Protein AF-A0A952VVH4-F1 (afdb_monomer)

Solvent-accessible surface area (backbone atoms only — not comparable to full-atom values): 12533 Å² total; per-residue (Å²): 141,74,76,80,83,68,78,74,82,74,61,73,30,42,64,38,61,38,68,60,52,51,32,64,67,69,60,41,72,51,104,90,46,80,45,57,54,81,39,64,69,36,38,58,49,38,72,76,54,68,87,74,92,49,62,67,58,49,54,49,55,45,51,51,38,34,50,53,32,49,76,68,30,85,45,87,62,67,37,48,82,61,31,40,34,83,46,64,60,62,82,72,64,92,83,66,80,50,64,48,60,51,49,45,29,52,57,46,56,47,51,45,91,83,39,68,66,34,77,37,36,25,32,62,30,30,64,40,34,26,50,21,32,94,75,34,43,70,80,43,42,42,42,32,35,41,44,48,65,58,100,43,70,40,34,28,33,35,42,27,35,67,38,78,50,66,85,74,53,41,60,55,40,47,53,51,54,29,49,51,52,52,50,49,47,56,50,49,57,78,38,24,79,80,48,72,56,49,53,90,67,18,44,60,66,63,33,81,41,76,43,75,38,75,47,58,53,74,79,47,74,110

Mean predicted aligned error: 5.71 Å

Structure (mmCIF, N/CA/C/O backbone):
data_AF-A0A952VVH4-F1
#
_entry.id   AF-A0A952VVH4-F1
#
loop_
_atom_site.group_PDB
_atom_site.id
_atom_site.type_symbol
_atom_site.label_atom_id
_atom_site.label_alt_id
_atom_site.label_comp_id
_atom_site.label_asym_id
_atom_site.label_entity_id
_atom_site.label_seq_id
_atom_site.pdbx_PDB_ins_code
_atom_site.Cartn_x
_atom_site.Cartn_y
_atom_site.Cartn_z
_atom_site.occupancy
_atom_site.B_iso_or_equiv
_atom_site.auth_seq_id
_atom_site.auth_comp_id
_atom_site.auth_asym_id
_atom_site.auth_atom_id
_atom_site.pdbx_PDB_model_num
ATOM 1 N N . MET A 1 1 ? 11.768 6.018 24.186 1.00 37.7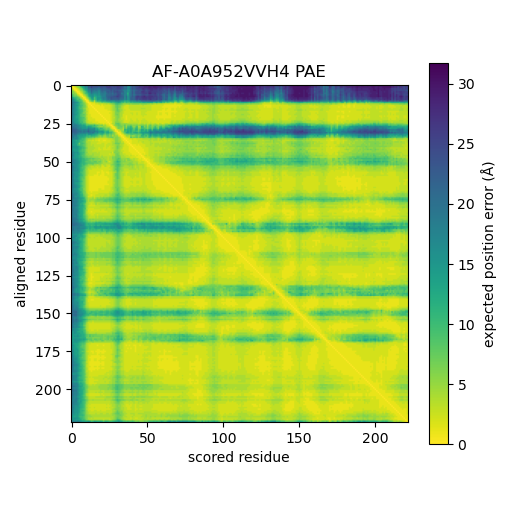8 1 MET A N 1
ATOM 2 C CA . MET A 1 1 ? 11.477 6.026 22.732 1.00 37.78 1 MET A CA 1
ATOM 3 C C . MET A 1 1 ? 10.030 5.576 22.499 1.00 37.78 1 MET A C 1
ATOM 5 O O . MET A 1 1 ? 9.778 4.680 21.713 1.00 37.78 1 MET A O 1
ATOM 9 N N . GLN A 1 2 ? 9.085 6.149 23.253 1.00 30.45 2 GLN A N 1
ATOM 10 C CA . GLN A 1 2 ? 7.640 5.903 23.123 1.00 30.45 2 GLN A CA 1
ATOM 11 C C . GLN A 1 2 ? 6.910 7.145 22.571 1.00 30.45 2 GLN A C 1
ATOM 13 O O . GLN A 1 2 ? 5.738 7.059 22.230 1.00 30.45 2 GLN A O 1
ATOM 18 N N . ASP A 1 3 ? 7.622 8.266 22.395 1.00 29.59 3 ASP A N 1
ATOM 19 C CA . ASP A 1 3 ? 7.028 9.580 22.114 1.00 29.59 3 ASP A CA 1
ATOM 20 C C . ASP A 1 3 ? 6.885 9.936 20.625 1.00 29.59 3 ASP A C 1
ATOM 22 O O . ASP A 1 3 ? 6.307 10.968 20.300 1.00 29.59 3 ASP A O 1
ATOM 26 N N . GLU A 1 4 ? 7.361 9.103 19.692 1.00 32.72 4 GLU A N 1
ATOM 27 C CA . GLU A 1 4 ? 7.178 9.354 18.246 1.00 32.72 4 GLU A CA 1
ATOM 28 C C . GLU A 1 4 ? 5.997 8.596 17.622 1.00 32.72 4 GLU A C 1
ATOM 30 O O . GLU A 1 4 ? 5.579 8.918 16.513 1.00 32.72 4 GLU A O 1
ATOM 35 N N 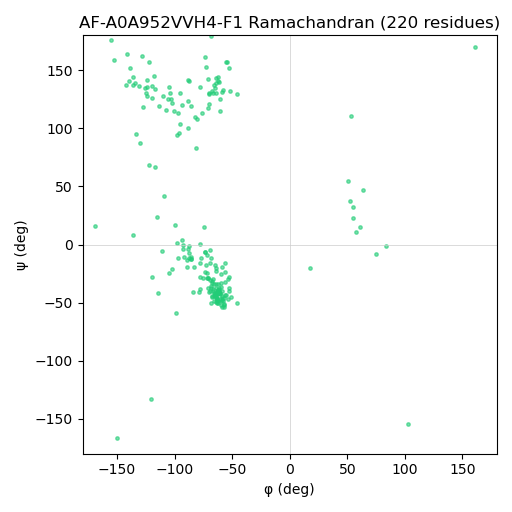. ILE A 1 5 ? 5.406 7.637 18.342 1.00 40.22 5 ILE A N 1
ATOM 36 C CA . ILE A 1 5 ? 4.307 6.793 17.834 1.00 40.22 5 ILE A CA 1
ATOM 37 C C . ILE A 1 5 ? 2.932 7.468 18.021 1.00 40.22 5 ILE A C 1
ATOM 39 O O . ILE A 1 5 ? 1.936 7.052 17.431 1.00 40.22 5 ILE A O 1
ATOM 43 N N . LEU A 1 6 ? 2.874 8.567 18.780 1.00 39.91 6 LEU A N 1
ATOM 44 C CA . LEU A 1 6 ? 1.651 9.315 19.071 1.00 39.91 6 LEU A CA 1
ATOM 45 C C . LEU A 1 6 ? 1.779 10.770 18.620 1.00 39.91 6 LEU A C 1
ATOM 47 O O . LEU A 1 6 ? 1.800 11.688 19.434 1.00 39.91 6 LEU A O 1
ATOM 51 N N . ARG A 1 7 ? 1.834 10.999 17.304 1.00 39.25 7 ARG A N 1
ATOM 52 C CA . ARG A 1 7 ? 1.359 12.281 16.768 1.00 39.25 7 ARG A CA 1
ATOM 53 C C . ARG A 1 7 ? -0.078 12.127 16.306 1.00 39.25 7 ARG A C 1
ATOM 55 O O . ARG A 1 7 ? -0.376 11.518 15.285 1.00 39.25 7 ARG A O 1
ATOM 62 N N . ASP A 1 8 ? -0.902 12.669 17.182 1.00 40.50 8 ASP A N 1
ATOM 63 C CA . ASP A 1 8 ? -2.334 12.856 17.163 1.00 40.50 8 ASP A CA 1
ATOM 64 C C . ASP A 1 8 ? -2.840 13.600 15.909 1.00 40.50 8 ASP A C 1
ATOM 66 O O . ASP A 1 8 ? -2.112 14.374 15.288 1.00 40.50 8 ASP A O 1
ATOM 70 N N . VAL A 1 9 ? -4.121 13.363 15.620 1.00 41.28 9 VAL A N 1
ATOM 71 C CA . VAL A 1 9 ? -5.095 14.229 14.931 1.00 41.28 9 VAL A CA 1
ATOM 72 C C . VAL A 1 9 ? -4.721 14.803 13.551 1.00 41.28 9 VAL A C 1
ATOM 74 O O . VAL A 1 9 ? -3.966 15.757 13.405 1.00 41.28 9 VAL A O 1
ATOM 77 N N . ASP A 1 10 ? -5.410 14.294 12.526 1.00 47.62 10 ASP A N 1
ATOM 78 C CA . ASP A 1 10 ? -5.734 15.046 11.304 1.00 47.62 10 ASP A CA 1
ATOM 79 C C . ASP A 1 10 ? -4.532 15.504 10.453 1.00 47.62 10 ASP A C 1
ATOM 81 O O . ASP A 1 10 ? -4.462 16.638 9.975 1.00 47.62 10 ASP A O 1
ATOM 85 N N . GLN A 1 11 ? -3.575 14.600 10.205 1.00 66.31 11 GLN A N 1
ATOM 86 C CA . GLN A 1 11 ? -2.558 14.861 9.188 1.00 66.31 11 GLN A CA 1
ATOM 87 C C . GLN A 1 11 ? -3.232 15.054 7.826 1.00 66.31 11 GLN A C 1
ATOM 89 O O . GLN A 1 11 ? -3.833 14.138 7.263 1.00 66.31 11 GLN A O 1
ATOM 94 N N . ASN A 1 12 ? -3.106 16.274 7.302 1.00 83.38 12 ASN A N 1
ATOM 95 C CA . ASN A 1 12 ? -3.389 16.597 5.911 1.00 83.38 12 ASN A CA 1
ATOM 96 C C . ASN A 1 12 ? -2.744 15.537 5.007 1.00 83.38 12 ASN A C 1
ATOM 98 O O . ASN A 1 12 ? -1.566 15.216 5.168 1.00 83.38 12 ASN A O 1
ATOM 102 N N . GLY A 1 13 ? -3.515 14.983 4.081 1.00 92.75 13 GLY A N 1
ATOM 103 C CA . GLY A 1 13 ? -3.079 13.870 3.250 1.00 92.75 13 GLY A CA 1
ATOM 104 C C . GLY A 1 13 ? -4.264 13.152 2.625 1.00 92.75 13 GLY A C 1
ATOM 105 O O . GLY A 1 13 ? -5.417 13.367 3.001 1.00 92.75 13 GLY A O 1
ATOM 106 N N . ILE A 1 14 ? -3.987 12.257 1.685 1.00 95.38 14 ILE A N 1
ATOM 107 C CA . ILE A 1 14 ? -5.029 11.478 1.010 1.00 95.38 14 ILE A CA 1
ATOM 108 C C . ILE A 1 14 ? -5.780 10.554 1.985 1.00 95.38 14 ILE A C 1
ATOM 110 O O . ILE A 1 14 ? -6.936 10.210 1.752 1.00 95.38 14 ILE A O 1
ATOM 114 N N . LEU A 1 15 ? -5.150 10.205 3.113 1.00 94.75 15 LEU A N 1
ATOM 115 C CA . LEU A 1 15 ? -5.730 9.400 4.193 1.00 94.75 15 LEU A CA 1
ATOM 116 C C . LEU A 1 15 ? -6.226 10.241 5.386 1.00 94.75 15 LEU A C 1
ATOM 118 O O . LEU A 1 15 ? -6.441 9.702 6.472 1.00 94.75 15 LEU A O 1
ATOM 122 N N . LYS A 1 16 ? -6.416 11.556 5.216 1.00 93.75 16 LYS A N 1
ATOM 123 C CA . LYS A 1 16 ? -6.994 12.420 6.255 1.00 93.75 16 LYS A CA 1
ATOM 124 C C . LYS A 1 16 ? -8.326 11.841 6.767 1.00 93.75 16 LYS A C 1
ATOM 126 O O . LYS A 1 16 ? -9.168 11.431 5.971 1.00 93.75 16 LYS A O 1
ATOM 131 N N . GLY A 1 17 ? -8.503 11.761 8.088 1.00 92.19 17 GLY A N 1
ATOM 132 C CA . GLY A 1 17 ? -9.717 11.222 8.726 1.00 92.19 17 GLY A CA 1
ATOM 133 C C . GLY A 1 17 ? -9.884 9.692 8.693 1.00 92.19 17 GLY A C 1
ATOM 134 O O . GLY A 1 17 ? -10.750 9.164 9.389 1.00 92.19 17 GLY A O 1
ATOM 135 N N . VAL A 1 18 ? -9.041 8.952 7.963 1.00 94.00 18 VAL A N 1
ATOM 136 C CA . VAL A 1 18 ? -9.151 7.486 7.834 1.00 94.00 18 VAL A CA 1
ATOM 137 C C . VAL A 1 18 ? -8.931 6.766 9.168 1.00 94.00 18 VAL A C 1
ATOM 139 O O . VAL A 1 18 ? -9.644 5.814 9.477 1.00 94.00 18 VAL A O 1
ATOM 142 N N . ASP A 1 19 ? -8.013 7.254 10.004 1.00 91.19 19 ASP A N 1
ATOM 143 C CA . ASP A 1 19 ? -7.760 6.670 11.327 1.00 91.19 19 ASP A CA 1
ATOM 144 C C . ASP A 1 19 ? -9.015 6.704 12.224 1.00 91.19 19 ASP A C 1
ATOM 146 O O . ASP A 1 19 ? -9.289 5.746 12.950 1.00 91.19 19 ASP A O 1
ATOM 150 N N . ALA A 1 20 ? -9.828 7.764 12.138 1.00 90.75 20 ALA A N 1
ATOM 151 C CA . ALA A 1 20 ? -11.077 7.872 12.891 1.00 90.75 20 ALA A CA 1
ATOM 152 C C . ALA A 1 20 ? -12.117 6.839 12.428 1.00 90.75 20 ALA A C 1
ATOM 154 O O . ALA A 1 20 ? -12.775 6.217 13.264 1.00 90.75 20 ALA A O 1
ATOM 155 N N . ILE A 1 21 ? -12.217 6.609 11.115 1.00 92.81 21 ILE A N 1
ATOM 156 C CA . ILE A 1 21 ? -13.085 5.579 10.524 1.00 92.81 21 ILE A CA 1
ATOM 157 C C . ILE A 1 21 ? -12.656 4.191 11.003 1.00 92.81 21 ILE A C 1
ATOM 159 O O . ILE A 1 21 ? -13.480 3.427 11.502 1.00 92.81 21 ILE A O 1
ATOM 163 N N . ILE A 1 22 ? -11.359 3.884 10.931 1.00 92.38 22 ILE A N 1
ATOM 164 C CA . ILE A 1 22 ? -10.811 2.598 11.378 1.00 92.38 22 ILE A CA 1
ATOM 165 C C . ILE A 1 22 ? -11.135 2.369 12.860 1.00 92.38 22 ILE A C 1
ATOM 167 O O . ILE A 1 22 ? -11.688 1.332 13.219 1.00 92.38 22 ILE A O 1
ATOM 171 N N . ASN A 1 23 ? -10.879 3.352 13.725 1.00 90.19 23 ASN A N 1
ATOM 172 C CA . ASN A 1 23 ? -11.195 3.239 15.152 1.00 90.19 23 ASN A CA 1
ATOM 173 C C . ASN A 1 23 ? -12.700 3.053 15.411 1.00 90.19 23 ASN A C 1
ATOM 175 O O . ASN A 1 23 ? -13.086 2.238 16.254 1.00 90.19 23 ASN A O 1
ATOM 179 N N . LYS A 1 24 ? -13.555 3.771 14.670 1.00 89.50 24 LYS A N 1
ATOM 180 C CA . LYS A 1 24 ? -15.020 3.655 14.748 1.00 89.50 24 LYS A CA 1
ATOM 181 C C . LYS A 1 24 ? -15.505 2.262 14.349 1.00 89.50 24 LYS A C 1
ATOM 183 O O . LYS A 1 24 ? -16.422 1.752 14.990 1.00 89.50 24 LYS A O 1
ATOM 188 N N . VAL A 1 25 ? -14.933 1.660 13.308 1.00 88.06 25 VAL A N 1
ATOM 189 C CA . VAL A 1 25 ? -15.359 0.346 12.801 1.00 88.06 25 VAL A CA 1
ATOM 190 C C . VAL A 1 25 ? -14.807 -0.791 13.658 1.00 88.06 25 VAL A C 1
ATOM 192 O O . VAL A 1 25 ? -15.542 -1.721 13.980 1.00 88.06 25 VAL A O 1
ATOM 195 N N . ILE A 1 26 ? -13.549 -0.696 14.096 1.00 84.75 26 ILE A N 1
ATOM 196 C CA . ILE A 1 26 ? -12.909 -1.732 14.919 1.00 84.75 26 ILE A CA 1
ATOM 197 C C . ILE A 1 26 ? -13.451 -1.719 16.367 1.00 84.75 26 ILE A C 1
ATOM 199 O O . ILE A 1 26 ? -13.445 -2.746 17.038 1.00 84.75 26 ILE A O 1
ATOM 203 N N . ARG A 1 27 ? -13.996 -0.589 16.847 1.00 77.50 27 ARG A N 1
ATOM 204 C CA . ARG A 1 27 ? -14.751 -0.473 18.119 1.00 77.50 27 ARG A CA 1
ATOM 205 C C . ARG A 1 27 ? -14.014 -0.975 19.371 1.00 77.50 27 ARG A C 1
ATOM 207 O O . ARG A 1 27 ? -14.645 -1.412 20.332 1.00 77.50 27 ARG A O 1
ATOM 214 N N . VAL A 1 28 ? -12.690 -0.851 19.403 1.00 69.94 28 VAL A N 1
ATOM 215 C CA . VAL A 1 28 ? -11.866 -1.221 20.564 1.00 69.94 28 VAL A CA 1
ATOM 216 C C . VAL A 1 28 ? -12.107 -0.239 21.718 1.00 69.94 28 VAL A C 1
ATOM 218 O O . VAL A 1 28 ? -11.877 0.968 21.585 1.00 69.94 28 VAL A O 1
ATOM 221 N N . LYS A 1 29 ? -12.557 -0.744 22.872 1.00 69.75 29 LYS A N 1
ATOM 222 C CA . LYS A 1 29 ? -12.817 0.054 24.083 1.00 69.75 29 LYS A CA 1
ATOM 223 C C . LYS A 1 29 ? -12.021 -0.497 25.263 1.00 69.75 29 LYS A C 1
ATOM 225 O O . LYS A 1 29 ? -12.025 -1.699 25.508 1.00 69.75 29 LYS A O 1
ATOM 230 N N . SER A 1 30 ? -11.393 0.376 26.047 1.00 55.41 30 SER A N 1
ATOM 231 C CA . SER A 1 30 ? -10.924 0.045 27.403 1.00 55.41 30 SER A CA 1
ATOM 232 C C . SER A 1 30 ? -11.669 0.917 28.392 1.00 55.41 30 SER A C 1
ATOM 234 O O . SER A 1 30 ? -11.791 2.098 28.101 1.00 55.41 30 SER A O 1
ATOM 236 N N . THR A 1 31 ? -12.166 0.310 29.476 1.00 54.09 31 THR A N 1
ATOM 237 C CA . THR A 1 31 ? -12.869 0.791 30.694 1.00 54.09 31 THR A CA 1
ATOM 238 C C . THR A 1 31 ? -13.535 2.171 30.781 1.00 54.09 31 THR A C 1
ATOM 240 O O . THR A 1 31 ? -14.388 2.271 31.643 1.00 54.09 31 THR A O 1
ATOM 243 N N . ASN A 1 32 ? -13.224 3.187 29.963 1.00 54.88 32 ASN A N 1
ATOM 244 C CA . ASN A 1 32 ? -14.026 4.382 29.633 1.00 54.88 32 ASN A CA 1
ATOM 245 C C . ASN A 1 32 ? -13.467 5.233 28.450 1.00 54.88 32 ASN A C 1
ATOM 247 O O . ASN A 1 32 ? -13.860 6.386 28.280 1.00 54.88 32 ASN A O 1
ATOM 251 N N . LYS A 1 33 ? -12.549 4.719 27.613 1.00 64.56 33 LYS A N 1
ATOM 252 C CA . LYS A 1 33 ? -11.902 5.464 26.513 1.00 64.56 33 LYS A CA 1
ATOM 253 C C . LYS A 1 33 ? -11.747 4.606 25.250 1.00 64.56 33 LYS A C 1
ATOM 255 O O . LYS A 1 33 ? -11.418 3.420 25.320 1.00 64.56 33 LYS A O 1
ATOM 260 N N . ALA A 1 34 ? -11.975 5.218 24.087 1.00 70.19 34 ALA A N 1
ATOM 261 C CA . ALA A 1 34 ? -11.668 4.602 22.798 1.00 70.19 34 ALA A CA 1
ATOM 262 C C . ALA A 1 34 ? -10.150 4.391 22.674 1.00 70.19 34 ALA A C 1
ATOM 264 O O . ALA A 1 34 ? -9.374 5.316 22.927 1.00 70.19 34 ALA A O 1
ATOM 265 N N . ILE A 1 35 ? -9.732 3.179 22.304 1.00 78.69 35 ILE A N 1
ATOM 266 C CA . ILE A 1 35 ? -8.322 2.872 22.053 1.00 78.69 35 ILE A CA 1
ATOM 267 C C . ILE A 1 35 ? -8.065 3.010 20.557 1.00 78.69 35 ILE A C 1
ATOM 269 O O . ILE A 1 35 ? -8.773 2.424 19.742 1.00 78.69 35 ILE A O 1
ATOM 273 N N . HIS A 1 36 ? -7.020 3.751 20.198 1.00 85.25 36 HIS A N 1
ATOM 274 C CA . HIS A 1 36 ? -6.568 3.827 18.815 1.00 85.25 36 HIS A CA 1
ATOM 275 C C . HIS A 1 36 ? -6.027 2.464 18.348 1.00 85.25 36 HIS A C 1
ATOM 277 O O . HIS A 1 36 ? -5.221 1.857 19.056 1.00 85.25 36 HIS A O 1
ATOM 283 N N . TYR A 1 37 ? -6.353 2.020 17.129 1.00 87.19 37 TYR A N 1
ATOM 284 C CA . TYR A 1 37 ? -5.885 0.746 16.553 1.00 87.19 37 TYR A CA 1
ATOM 285 C C . TYR A 1 37 ? -4.356 0.617 16.518 1.00 87.19 37 TYR A C 1
ATOM 287 O O . TYR A 1 37 ? -3.833 -0.473 16.361 1.00 87.19 37 TYR A O 1
ATOM 295 N N . ARG A 1 38 ? -3.630 1.730 16.679 1.00 88.06 38 ARG A N 1
ATOM 296 C CA . ARG A 1 38 ? -2.163 1.799 16.712 1.00 88.06 38 ARG A CA 1
ATOM 297 C C . ARG A 1 38 ? -1.574 1.335 18.041 1.00 88.06 38 ARG A C 1
ATOM 299 O O . ARG A 1 38 ? -0.378 1.080 18.103 1.00 88.06 38 ARG A O 1
ATOM 306 N N . HIS A 1 39 ? -2.377 1.148 19.084 1.00 87.50 39 HIS A N 1
ATOM 307 C CA . HIS A 1 39 ? -1.901 0.612 20.357 1.00 87.50 39 HIS A CA 1
ATOM 308 C C . HIS A 1 39 ? -1.955 -0.914 20.394 1.00 87.50 39 HIS A C 1
ATOM 310 O O . HIS A 1 39 ? -2.945 -1.512 19.979 1.00 87.50 39 HIS A O 1
ATOM 316 N N . LYS A 1 40 ? -0.942 -1.538 21.010 1.00 86.75 40 LYS A N 1
ATOM 317 C CA . LYS A 1 40 ? -0.893 -2.993 21.230 1.00 86.75 40 LYS A CA 1
ATOM 318 C C . LYS A 1 40 ? -2.157 -3.524 21.916 1.00 86.75 40 LYS A C 1
ATOM 320 O O . LYS A 1 40 ? -2.661 -4.572 21.537 1.00 86.75 40 LYS A O 1
ATOM 325 N N . THR A 1 41 ? -2.726 -2.764 22.853 1.00 87.06 41 THR A N 1
ATOM 326 C CA . THR A 1 41 ? -3.974 -3.128 23.541 1.00 87.06 41 THR A CA 1
ATOM 327 C C . THR A 1 41 ? -5.136 -3.374 22.576 1.00 87.06 41 THR A C 1
ATOM 329 O O . THR A 1 41 ? -5.975 -4.225 22.852 1.00 87.06 41 THR A O 1
ATOM 332 N N . ALA A 1 42 ? -5.190 -2.670 21.440 1.00 87.81 42 ALA A N 1
ATOM 333 C CA . ALA A 1 42 ? -6.199 -2.920 20.415 1.00 87.81 42 ALA A CA 1
ATOM 334 C C . ALA A 1 42 ? -5.999 -4.277 19.738 1.00 87.81 42 ALA A C 1
ATOM 336 O O . ALA A 1 42 ? -6.955 -5.036 19.603 1.00 87.81 42 ALA A O 1
ATOM 337 N N . CYS A 1 43 ? -4.757 -4.612 19.388 1.00 88.88 43 CYS A N 1
ATOM 338 C CA . CYS A 1 43 ? -4.405 -5.923 18.849 1.00 88.88 43 CYS A CA 1
ATOM 339 C C . CYS A 1 43 ? -4.763 -7.048 19.833 1.00 88.88 43 CYS A C 1
ATOM 341 O O . CYS A 1 43 ? -5.441 -8.002 19.459 1.00 88.88 43 CYS A O 1
ATOM 343 N N . ASP A 1 44 ? -4.388 -6.895 21.107 1.00 87.81 44 ASP A N 1
ATOM 344 C CA . ASP A 1 44 ? -4.655 -7.889 22.152 1.00 87.81 44 ASP A CA 1
ATOM 345 C C . ASP A 1 44 ? -6.167 -8.116 22.359 1.00 87.81 44 ASP A C 1
ATOM 347 O O . ASP A 1 44 ? -6.609 -9.244 22.585 1.00 87.81 44 ASP A O 1
ATOM 351 N N . GLN A 1 45 ? -6.983 -7.057 22.271 1.00 87.62 45 GLN A N 1
ATOM 352 C CA . GLN A 1 45 ? -8.441 -7.178 22.365 1.00 87.62 45 GLN A CA 1
ATOM 353 C C . GLN A 1 45 ? -9.038 -7.925 21.172 1.00 87.62 45 GLN A C 1
ATOM 355 O O . GLN A 1 45 ? -9.855 -8.822 21.372 1.00 87.62 45 GLN A O 1
ATOM 360 N N . LEU A 1 46 ? -8.612 -7.595 19.951 1.00 88.31 46 LEU A N 1
ATOM 361 C CA . LEU A 1 46 ? -9.112 -8.247 18.740 1.00 88.31 46 LEU A CA 1
ATOM 362 C C . LEU A 1 46 ? -8.687 -9.708 18.625 1.00 88.31 46 LEU A C 1
ATOM 364 O O . LEU A 1 46 ? -9.440 -10.516 18.092 1.00 88.31 46 LEU A O 1
ATOM 368 N N . HIS A 1 47 ? -7.512 -10.059 19.146 1.00 87.19 47 HIS A N 1
ATOM 369 C CA . HIS A 1 47 ? -7.086 -11.452 19.231 1.00 87.19 47 HIS A CA 1
ATOM 370 C C . HIS A 1 47 ? -8.045 -12.281 20.101 1.00 87.19 47 HIS A C 1
ATOM 372 O O . HIS A 1 47 ? -8.378 -13.412 19.760 1.00 87.19 47 HIS A O 1
ATOM 378 N N . ARG A 1 48 ? -8.532 -11.705 21.209 1.00 86.69 48 ARG A N 1
ATOM 379 C CA . ARG A 1 48 ? -9.470 -12.376 22.126 1.00 86.69 48 ARG A CA 1
ATOM 380 C C . ARG A 1 48 ? -10.903 -12.389 21.610 1.00 86.69 48 ARG A C 1
ATOM 382 O O . ARG A 1 48 ? -11.621 -13.357 21.832 1.00 86.69 48 ARG A O 1
ATOM 389 N N . VAL A 1 49 ? -11.328 -11.302 20.971 1.00 85.50 49 VAL A N 1
ATOM 390 C CA . VAL A 1 49 ? -12.683 -11.137 20.439 1.00 85.50 49 VAL A CA 1
ATOM 391 C C . VAL A 1 49 ? -12.579 -10.675 18.984 1.00 85.50 49 VAL A C 1
ATOM 393 O O . VAL A 1 49 ? -12.569 -9.469 18.720 1.00 85.50 49 VAL A O 1
ATOM 396 N N . PRO A 1 50 ? -12.478 -11.622 18.032 1.00 84.88 50 PRO A N 1
ATOM 397 C CA . PRO A 1 50 ? -12.361 -11.296 16.618 1.00 84.88 50 PRO A CA 1
ATOM 398 C C . PRO A 1 50 ? -13.586 -10.541 16.104 1.00 84.88 50 PRO A C 1
ATOM 400 O O . PRO A 1 50 ? -14.729 -10.879 16.424 1.00 84.88 50 PRO A O 1
ATOM 403 N N . LEU A 1 51 ? -13.351 -9.542 15.254 1.00 85.12 51 LEU A N 1
ATOM 404 C CA . LEU A 1 51 ? -14.433 -8.829 14.582 1.00 85.12 51 LEU A CA 1
ATOM 405 C C . LEU A 1 51 ? -15.092 -9.716 13.531 1.00 85.12 51 LEU A C 1
ATOM 407 O O . LEU A 1 51 ? -14.424 -10.438 12.794 1.00 85.12 51 LEU A O 1
ATOM 411 N N . GLN A 1 52 ? -16.408 -9.582 13.416 1.00 85.50 52 GLN A N 1
ATOM 412 C CA . GLN A 1 52 ? -17.215 -10.248 12.401 1.00 85.50 52 GLN A CA 1
ATOM 413 C C . GLN A 1 52 ? -17.885 -9.198 11.517 1.00 85.50 52 GLN A C 1
ATOM 415 O O . GLN A 1 52 ? -18.268 -8.135 12.002 1.00 85.50 52 GLN A O 1
ATOM 420 N N . ASN A 1 53 ? -18.026 -9.500 10.225 1.00 87.12 53 ASN A N 1
ATOM 421 C CA . ASN A 1 53 ? -18.801 -8.709 9.258 1.00 87.12 53 ASN A CA 1
ATOM 422 C C . ASN A 1 53 ? -18.420 -7.214 9.140 1.00 87.12 53 ASN A C 1
ATOM 424 O O . ASN A 1 53 ? -19.221 -6.415 8.676 1.00 87.12 53 ASN A O 1
ATOM 428 N N . PHE A 1 54 ? -17.199 -6.823 9.520 1.00 88.94 54 PHE A N 1
ATOM 429 C CA . PHE A 1 54 ? -16.756 -5.418 9.519 1.00 88.94 54 PHE A CA 1
ATOM 430 C C . PHE A 1 54 ? -16.134 -4.961 8.191 1.00 88.94 54 PHE A C 1
ATOM 432 O O . PHE A 1 54 ? -15.997 -3.764 7.941 1.00 88.94 54 PHE A O 1
ATOM 439 N N . ALA A 1 55 ? -15.694 -5.910 7.358 1.00 90.38 55 ALA A N 1
ATOM 440 C CA . ALA A 1 55 ? -14.822 -5.623 6.224 1.00 90.38 55 ALA A CA 1
ATOM 441 C C . ALA A 1 55 ? -15.496 -4.733 5.172 1.00 90.38 55 ALA A C 1
ATOM 443 O O . ALA A 1 55 ? -14.891 -3.767 4.719 1.00 90.38 55 ALA A O 1
ATOM 444 N N . ALA A 1 56 ? -16.747 -5.023 4.803 1.00 92.38 56 ALA A N 1
ATOM 445 C CA . ALA A 1 56 ? -17.462 -4.252 3.786 1.00 92.38 56 ALA A CA 1
ATOM 446 C C . ALA A 1 56 ? -17.622 -2.778 4.195 1.00 92.38 56 ALA A C 1
ATOM 448 O O . ALA A 1 56 ? -17.292 -1.886 3.408 1.00 92.38 56 ALA A O 1
ATOM 449 N N . ASP A 1 57 ? -18.043 -2.531 5.438 1.00 92.31 57 ASP A N 1
ATOM 450 C CA . ASP A 1 57 ? -18.205 -1.183 5.991 1.00 92.31 57 ASP A CA 1
ATOM 451 C C . ASP A 1 57 ? -16.864 -0.450 6.056 1.00 92.31 57 ASP A C 1
ATOM 453 O O . ASP A 1 57 ? -16.751 0.678 5.575 1.00 92.31 57 ASP A O 1
ATOM 457 N N . LEU A 1 58 ? -15.821 -1.115 6.571 1.00 94.19 58 LEU A N 1
ATOM 458 C CA . LEU A 1 58 ? -14.480 -0.539 6.661 1.00 94.19 58 LEU A CA 1
ATOM 459 C C . LEU A 1 58 ? -13.966 -0.100 5.288 1.00 94.19 58 LEU A C 1
ATOM 461 O O . LEU A 1 58 ? -13.546 1.043 5.114 1.00 94.19 58 LEU A O 1
ATOM 465 N N . LEU A 1 59 ? -14.005 -1.002 4.306 1.00 95.94 59 LEU A N 1
ATOM 466 C CA . LEU A 1 59 ? -13.503 -0.730 2.961 1.00 95.94 59 LEU A CA 1
ATOM 467 C C . LEU A 1 59 ? -14.304 0.388 2.287 1.00 95.94 59 LEU A C 1
ATOM 469 O O . LEU A 1 59 ? -13.717 1.246 1.629 1.00 95.94 59 LEU A O 1
ATOM 473 N N . THR A 1 60 ? -15.625 0.398 2.470 1.00 96.31 60 THR A N 1
ATOM 474 C CA . THR A 1 60 ? -16.518 1.392 1.863 1.00 96.31 60 THR A CA 1
ATOM 475 C C . THR A 1 60 ? -16.294 2.778 2.457 1.00 96.31 60 THR A C 1
ATOM 477 O O . THR A 1 60 ? -16.072 3.727 1.703 1.00 96.31 60 THR A O 1
ATOM 480 N N . GLU A 1 61 ? -16.289 2.902 3.788 1.00 97.12 61 GLU A N 1
ATOM 481 C CA . GLU A 1 61 ? -16.087 4.185 4.470 1.00 97.12 61 GLU A CA 1
ATOM 482 C C . GLU A 1 61 ? -14.681 4.745 4.197 1.00 97.12 61 GLU A C 1
ATOM 484 O O . GLU A 1 61 ? -14.545 5.915 3.832 1.00 97.12 61 GLU A O 1
ATOM 489 N N . VAL A 1 62 ? -13.630 3.917 4.285 1.00 97.44 62 VAL A N 1
ATOM 490 C CA . VAL A 1 62 ? -12.253 4.374 4.024 1.00 97.44 62 VAL A CA 1
ATOM 491 C C . VAL A 1 62 ? -12.078 4.797 2.566 1.00 97.44 62 VAL A C 1
ATOM 493 O O . VAL A 1 62 ? -11.489 5.844 2.293 1.00 97.44 62 VAL A O 1
ATOM 496 N N . TYR A 1 63 ? -12.611 4.030 1.613 1.00 98.19 63 TYR A N 1
ATOM 497 C CA . TYR A 1 63 ? -12.511 4.385 0.200 1.00 98.19 63 TYR A CA 1
ATOM 498 C C . TYR A 1 63 ? -13.296 5.663 -0.138 1.00 98.19 63 TYR A C 1
ATOM 500 O O . TYR A 1 63 ? -12.809 6.498 -0.904 1.00 98.19 63 TYR A O 1
ATOM 508 N N . ALA A 1 64 ? -14.476 5.861 0.458 1.00 98.19 64 ALA A N 1
ATOM 509 C CA . ALA A 1 64 ? -15.239 7.102 0.323 1.00 98.19 64 ALA A CA 1
ATOM 510 C C . ALA A 1 64 ? -14.474 8.309 0.893 1.00 98.19 64 ALA A C 1
ATOM 512 O O . ALA A 1 64 ? -14.441 9.374 0.267 1.00 98.19 64 ALA A O 1
ATOM 513 N N . GLN A 1 65 ? -13.791 8.132 2.028 1.00 97.94 65 GLN A N 1
ATOM 514 C CA . GLN A 1 65 ? -12.956 9.178 2.613 1.00 97.94 65 GLN A CA 1
ATOM 515 C C . GLN A 1 65 ? -11.768 9.534 1.711 1.00 97.94 65 GLN A C 1
ATOM 517 O O . GLN A 1 65 ? -11.493 10.715 1.513 1.00 97.94 65 GLN A O 1
ATOM 522 N N . ILE A 1 66 ? -11.106 8.544 1.101 1.00 97.69 66 ILE A N 1
ATOM 523 C CA . ILE A 1 66 ? -10.023 8.774 0.128 1.00 97.69 66 ILE A CA 1
ATOM 524 C C . ILE A 1 66 ? -10.508 9.636 -1.044 1.00 97.69 66 ILE A C 1
ATOM 526 O O . ILE A 1 66 ? -9.834 10.598 -1.413 1.00 97.69 66 ILE A O 1
ATOM 530 N N . LYS A 1 67 ? -11.686 9.337 -1.611 1.00 97.81 67 LYS A N 1
ATOM 531 C CA . LYS A 1 67 ? -12.264 10.152 -2.695 1.00 97.81 67 LYS A CA 1
ATOM 532 C C . LYS A 1 67 ? -12.571 11.574 -2.248 1.00 97.81 67 LYS A C 1
ATOM 534 O O . LYS A 1 67 ? -12.155 12.516 -2.913 1.00 97.81 67 LYS A O 1
ATOM 539 N N . THR A 1 68 ? -13.226 11.717 -1.099 1.00 97.50 68 THR A N 1
ATOM 540 C CA . THR A 1 68 ? -13.549 13.026 -0.514 1.00 97.50 68 THR A CA 1
ATOM 541 C C . THR A 1 68 ? -12.279 13.859 -0.331 1.00 97.50 68 THR A C 1
ATOM 543 O O . THR A 1 68 ? -12.227 15.034 -0.694 1.00 97.50 68 THR A O 1
ATOM 546 N N . ASN A 1 69 ? -11.211 13.229 0.165 1.00 96.31 69 ASN A N 1
ATOM 547 C CA . ASN A 1 69 ? -9.920 13.877 0.345 1.00 96.31 69 ASN A CA 1
ATOM 548 C C . ASN A 1 69 ? -9.274 14.268 -0.989 1.00 96.31 69 ASN A C 1
ATOM 550 O O . ASN A 1 69 ? -8.720 15.360 -1.108 1.00 96.31 69 ASN A O 1
ATOM 554 N N . TRP A 1 70 ? -9.346 13.401 -2.000 1.00 95.62 70 TRP A N 1
ATOM 555 C CA . TRP A 1 70 ? -8.864 13.716 -3.342 1.00 95.62 70 TRP A CA 1
ATOM 556 C C . TRP A 1 70 ? -9.598 14.922 -3.928 1.00 95.62 70 TRP A C 1
ATOM 558 O O . TRP A 1 70 ? -8.953 15.850 -4.409 1.00 95.62 70 TRP A O 1
ATOM 568 N N . GLU A 1 71 ? -10.925 14.952 -3.871 1.00 95.00 71 GLU A N 1
ATOM 569 C CA . GLU A 1 71 ? -11.745 16.050 -4.399 1.00 95.00 71 GLU A CA 1
ATOM 570 C C . GLU A 1 71 ? -11.458 17.373 -3.668 1.00 95.00 71 GLU A C 1
ATOM 572 O O . GLU A 1 71 ? -11.263 18.417 -4.304 1.00 95.00 71 GLU A O 1
ATOM 577 N N . GLY A 1 72 ? -11.327 17.305 -2.340 1.00 93.94 72 GLY A N 1
ATOM 578 C CA . GLY A 1 72 ? -11.019 18.434 -1.460 1.00 93.94 72 GLY A CA 1
ATOM 579 C C . GLY A 1 72 ? -9.549 18.862 -1.434 1.00 93.94 72 GLY A C 1
ATOM 580 O O . GLY A 1 72 ? -9.201 19.803 -0.717 1.00 93.94 72 GLY A O 1
ATOM 581 N N . ARG A 1 73 ? -8.665 18.204 -2.193 1.00 93.75 73 ARG A N 1
ATOM 582 C CA . ARG A 1 73 ? -7.224 18.465 -2.118 1.00 93.75 73 ARG A CA 1
ATOM 583 C C . ARG A 1 73 ? -6.867 19.906 -2.524 1.00 93.75 73 ARG A C 1
ATOM 585 O O . ARG A 1 73 ? -7.415 20.436 -3.508 1.00 93.75 73 ARG A O 1
ATOM 592 N N . PRO A 1 74 ? -5.864 20.517 -1.866 1.00 92.44 74 PRO A N 1
ATOM 593 C CA . PRO A 1 74 ? -5.381 21.849 -2.228 1.00 92.44 74 PRO A CA 1
ATOM 594 C C . PRO A 1 74 ? -4.595 21.854 -3.548 1.00 92.44 74 PRO A C 1
ATOM 596 O O . PRO A 1 74 ? -4.578 22.853 -4.267 1.00 92.44 74 PRO A O 1
ATOM 599 N N . ARG A 1 75 ? -3.932 20.746 -3.905 1.00 88.88 75 ARG A N 1
ATOM 600 C CA . ARG A 1 75 ? -3.103 20.664 -5.113 1.00 88.88 75 ARG A CA 1
ATOM 601 C C . ARG A 1 75 ? -3.925 20.293 -6.345 1.00 88.88 75 ARG A C 1
ATOM 603 O O . ARG A 1 75 ? -4.426 19.184 -6.455 1.00 88.88 75 ARG A O 1
ATOM 610 N N . LYS A 1 76 ? -3.956 21.172 -7.348 1.00 88.81 76 LYS A N 1
ATOM 611 C CA . LYS A 1 76 ? -4.606 20.881 -8.643 1.00 88.81 76 LYS A CA 1
ATOM 612 C C . LYS A 1 76 ? -3.679 20.275 -9.702 1.00 88.81 76 LYS A C 1
ATOM 614 O O . LYS A 1 76 ? -4.156 19.786 -10.714 1.00 88.81 76 LYS A O 1
ATOM 619 N N . LYS A 1 77 ? -2.364 20.271 -9.457 1.00 90.50 77 LYS A N 1
ATOM 620 C CA . LYS A 1 77 ? -1.388 19.601 -10.327 1.00 90.50 77 LYS A CA 1
ATOM 621 C C . LYS A 1 77 ? -1.476 18.076 -10.187 1.00 90.50 77 LYS A C 1
ATOM 623 O O . LYS A 1 77 ? -1.763 17.613 -9.080 1.00 90.50 77 LYS A O 1
ATOM 628 N N . PRO A 1 78 ? -1.108 17.324 -11.235 1.00 90.81 78 PRO A N 1
ATOM 629 C CA . PRO A 1 78 ? -0.976 15.877 -11.158 1.00 90.81 78 PRO A CA 1
ATOM 630 C C . PRO A 1 78 ? -0.061 15.429 -10.002 1.00 90.81 78 PRO A C 1
ATOM 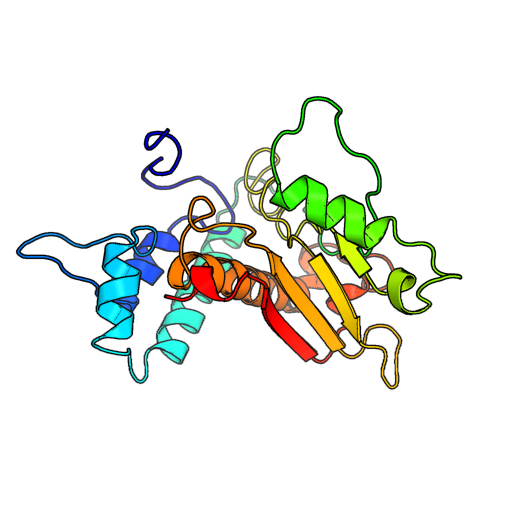632 O O . PRO A 1 78 ? 0.840 16.187 -9.579 1.00 90.81 78 PRO A O 1
ATOM 635 N N . PRO A 1 79 ? -0.303 14.224 -9.459 1.00 94.69 79 PRO A N 1
ATOM 636 C CA . PRO A 1 79 ? 0.556 13.613 -8.454 1.00 94.69 79 PRO A CA 1
ATOM 637 C C . PRO A 1 79 ? 1.921 13.223 -9.035 1.00 94.69 79 PRO A C 1
ATOM 639 O O . PRO A 1 79 ? 2.225 13.448 -10.205 1.00 94.69 79 PRO A O 1
ATOM 642 N N . SER A 1 80 ? 2.786 12.663 -8.191 1.00 94.38 80 SER A N 1
ATOM 643 C CA . SER A 1 80 ? 4.103 12.210 -8.630 1.00 94.38 80 SER A CA 1
ATOM 644 C C . SER A 1 80 ? 3.999 11.049 -9.622 1.00 94.38 80 SER A C 1
ATOM 646 O O . SER A 1 80 ? 3.297 10.073 -9.352 1.00 94.38 80 SER A O 1
ATOM 648 N N . ARG A 1 81 ? 4.777 11.111 -10.712 1.00 94.00 81 ARG A N 1
ATOM 649 C CA . ARG A 1 81 ? 4.976 9.989 -11.654 1.00 94.00 81 ARG A CA 1
ATOM 650 C C . ARG A 1 81 ? 5.762 8.825 -11.042 1.00 94.00 81 ARG A C 1
ATOM 652 O O . ARG A 1 81 ? 5.801 7.740 -11.605 1.00 94.00 81 ARG A O 1
ATOM 659 N N . GLU A 1 82 ? 6.364 9.050 -9.877 1.00 95.44 82 GLU A N 1
ATOM 660 C CA . GLU A 1 82 ? 7.095 8.038 -9.119 1.00 95.44 82 GLU A CA 1
ATOM 661 C C . GLU A 1 82 ? 6.188 7.072 -8.351 1.00 95.44 82 GLU A C 1
ATOM 663 O O . GLU A 1 82 ? 6.663 6.037 -7.875 1.00 95.44 82 GLU A O 1
ATOM 668 N N . ASN A 1 83 ? 4.907 7.413 -8.175 1.00 97.19 83 ASN A N 1
ATOM 669 C CA . ASN A 1 83 ? 3.974 6.505 -7.519 1.00 97.19 83 ASN A CA 1
ATOM 670 C C . ASN A 1 83 ? 3.845 5.227 -8.354 1.00 97.19 83 ASN A C 1
ATOM 672 O O . ASN A 1 83 ? 3.822 5.294 -9.576 1.00 97.19 83 ASN A O 1
ATOM 676 N N . TRP A 1 84 ? 3.774 4.067 -7.704 1.00 97.94 84 TRP A N 1
ATOM 677 C CA . TRP A 1 84 ? 3.617 2.747 -8.325 1.00 97.94 84 TRP A CA 1
ATOM 678 C C . TRP A 1 84 ? 4.743 2.321 -9.279 1.00 97.94 84 TRP A C 1
ATOM 680 O O . TRP A 1 84 ? 4.586 1.351 -10.027 1.00 97.94 84 TRP A O 1
ATOM 690 N N . ARG A 1 85 ? 5.898 2.999 -9.243 1.00 96.88 85 ARG A N 1
ATOM 691 C CA . ARG A 1 85 ? 7.082 2.581 -10.002 1.00 96.88 85 ARG A CA 1
ATOM 692 C C . ARG A 1 85 ? 7.586 1.224 -9.504 1.00 96.88 85 ARG A C 1
ATOM 694 O O . ARG A 1 85 ? 7.689 0.987 -8.300 1.00 96.88 85 ARG A O 1
ATOM 701 N N . PHE A 1 86 ? 7.991 0.359 -10.425 1.00 97.38 86 PHE A N 1
ATOM 702 C CA . PHE A 1 86 ? 8.686 -0.877 -10.082 1.00 97.38 86 PHE A CA 1
ATOM 703 C C . PHE A 1 86 ? 10.196 -0.677 -10.243 1.00 97.38 86 PHE A C 1
ATOM 705 O O . PHE A 1 86 ? 10.734 -0.799 -11.343 1.00 97.38 86 PHE A O 1
ATOM 712 N N . GLN A 1 87 ? 10.879 -0.325 -9.152 1.00 96.62 87 GLN A N 1
ATOM 713 C CA . GLN A 1 87 ? 12.313 -0.029 -9.171 1.00 96.62 87 GLN A CA 1
ATOM 714 C C . GLN A 1 87 ? 13.020 -0.550 -7.918 1.00 96.62 87 GLN A C 1
ATOM 716 O O . GLN A 1 87 ? 12.555 -0.357 -6.797 1.00 96.62 87 GLN A O 1
ATOM 721 N N . GLN A 1 88 ? 14.200 -1.142 -8.115 1.00 97.06 88 GLN A N 1
ATOM 722 C CA . GLN A 1 88 ? 15.111 -1.509 -7.033 1.00 97.06 88 GLN A CA 1
ATOM 723 C C . GL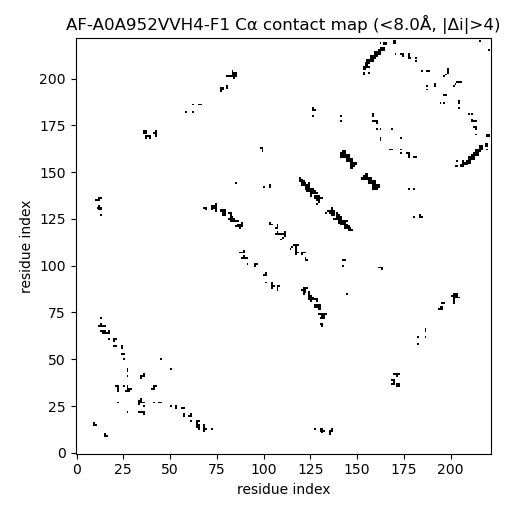N A 1 88 ? 15.919 -0.295 -6.580 1.00 97.06 88 GLN A C 1
ATOM 725 O O . GLN A 1 88 ? 16.845 0.146 -7.266 1.00 97.06 88 GLN A O 1
ATOM 730 N N . ASN A 1 89 ? 15.615 0.227 -5.397 1.00 93.81 89 ASN A N 1
ATOM 731 C CA . ASN A 1 89 ? 16.461 1.212 -4.743 1.00 93.81 89 ASN A CA 1
ATOM 732 C C . ASN A 1 89 ? 17.505 0.491 -3.886 1.00 93.81 89 ASN A C 1
ATOM 734 O O . ASN A 1 89 ? 17.213 0.065 -2.773 1.00 93.81 89 ASN A O 1
ATOM 738 N N . LYS A 1 90 ? 18.731 0.369 -4.398 1.00 92.25 90 LYS A N 1
ATOM 739 C CA . LYS A 1 90 ? 19.840 -0.328 -3.720 1.00 92.25 90 LYS A CA 1
ATOM 740 C C . LYS A 1 90 ? 20.625 0.581 -2.773 1.00 92.25 90 LYS A C 1
ATOM 742 O O . LYS A 1 90 ? 21.419 0.097 -1.968 1.00 92.25 90 LYS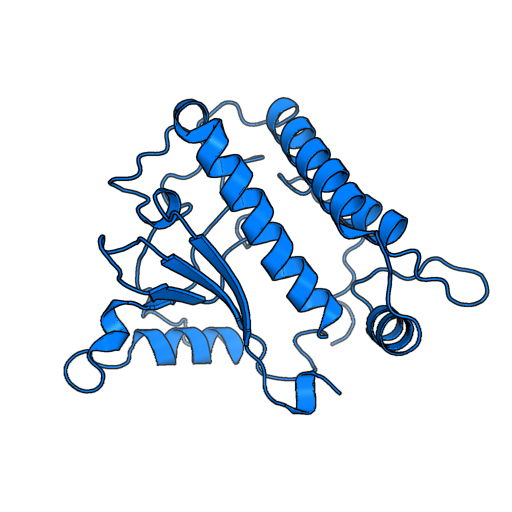 A O 1
ATOM 747 N N . ASN A 1 91 ? 20.415 1.891 -2.833 1.00 89.75 91 ASN A N 1
ATOM 748 C CA . ASN A 1 91 ? 21.175 2.826 -2.019 1.00 89.75 91 ASN A CA 1
ATOM 749 C C . ASN A 1 91 ? 20.644 2.833 -0.585 1.00 89.75 91 ASN A C 1
ATOM 751 O O . ASN A 1 91 ? 19.433 2.863 -0.347 1.00 89.75 91 ASN A O 1
ATOM 755 N N . ILE A 1 92 ? 21.572 2.812 0.369 1.00 82.31 92 ILE A N 1
ATOM 756 C CA . ILE A 1 92 ? 21.287 2.983 1.789 1.00 82.31 92 ILE A CA 1
ATOM 757 C C . ILE A 1 92 ? 22.141 4.130 2.314 1.00 82.31 92 ILE A C 1
ATOM 759 O O . ILE A 1 92 ? 23.345 4.177 2.060 1.00 82.31 92 ILE A O 1
ATOM 763 N N . ASP A 1 93 ? 21.514 5.073 3.012 1.00 83.38 93 ASP A N 1
ATOM 764 C CA . ASP A 1 93 ? 22.254 6.113 3.718 1.00 83.38 93 ASP A CA 1
ATOM 765 C C . ASP A 1 93 ? 23.046 5.458 4.858 1.00 83.38 93 ASP A C 1
ATOM 767 O O . ASP A 1 93 ? 22.484 4.695 5.646 1.00 83.38 93 ASP A O 1
ATOM 771 N N . LYS A 1 94 ? 24.344 5.769 4.962 1.00 78.88 94 LYS A N 1
ATOM 772 C CA . LYS A 1 94 ? 25.235 5.252 6.014 1.00 78.88 94 LYS A CA 1
ATOM 773 C C . LYS A 1 94 ? 24.726 5.555 7.429 1.00 78.88 94 LYS A C 1
ATOM 775 O O . LYS A 1 94 ? 25.108 4.865 8.368 1.00 78.88 94 LYS A O 1
ATOM 780 N N . LYS A 1 95 ? 23.889 6.583 7.596 1.00 84.19 95 LYS A N 1
ATOM 781 C CA . LYS A 1 95 ? 23.296 6.967 8.884 1.00 84.19 95 LYS A CA 1
ATOM 782 C C . LYS A 1 95 ? 21.990 6.230 9.199 1.00 84.19 95 LYS A C 1
ATOM 784 O O . LYS A 1 95 ? 21.478 6.385 10.307 1.00 84.19 95 LYS A O 1
ATOM 789 N N . ASN A 1 96 ? 21.434 5.451 8.268 1.00 81.44 96 ASN A N 1
ATOM 790 C CA . ASN A 1 96 ? 20.146 4.796 8.468 1.00 81.44 96 ASN A CA 1
ATOM 791 C C . ASN A 1 96 ? 20.268 3.578 9.399 1.00 81.44 96 ASN A C 1
ATOM 793 O O . ASN A 1 96 ? 20.873 2.563 9.054 1.00 81.44 96 ASN A O 1
ATOM 797 N N . LYS A 1 97 ? 19.655 3.682 10.582 1.00 85.56 97 LYS A N 1
ATOM 798 C CA . LYS A 1 97 ? 19.648 2.631 11.610 1.00 85.56 97 LYS A CA 1
ATOM 799 C C . LYS A 1 97 ? 18.385 1.758 11.605 1.00 85.56 97 LYS A C 1
ATOM 801 O O . LYS A 1 97 ? 18.280 0.880 12.452 1.00 85.56 97 LYS A O 1
ATOM 806 N N . SER A 1 98 ? 17.434 1.989 10.695 1.00 88.94 98 SER A N 1
ATOM 807 C CA . SER A 1 98 ? 16.229 1.158 10.601 1.00 88.94 98 SER A CA 1
ATOM 808 C C . SER A 1 98 ? 16.592 -0.219 10.051 1.00 88.94 98 SER A C 1
ATOM 810 O O . SER A 1 98 ? 17.058 -0.344 8.915 1.00 88.94 98 SER A O 1
ATOM 812 N N . LEU A 1 99 ? 16.364 -1.247 10.868 1.00 90.94 99 LEU A N 1
ATOM 813 C CA . LEU A 1 99 ? 16.560 -2.643 10.492 1.00 90.94 99 LEU A CA 1
ATOM 814 C C . LEU A 1 99 ? 15.631 -3.052 9.337 1.00 90.94 99 LEU A C 1
ATOM 816 O O . LEU A 1 99 ? 16.062 -3.788 8.456 1.00 90.94 99 LEU A O 1
ATOM 820 N N . GLU A 1 100 ? 14.411 -2.511 9.274 1.00 91.62 100 GLU A N 1
ATOM 821 C CA . GLU A 1 100 ? 13.483 -2.739 8.155 1.00 91.62 100 GLU A CA 1
ATOM 822 C C . GLU A 1 100 ? 14.058 -2.204 6.850 1.00 91.62 100 GLU A C 1
ATOM 824 O O . GLU A 1 100 ? 14.159 -2.936 5.868 1.00 91.62 100 GLU A O 1
ATOM 829 N N . ILE A 1 101 ? 14.520 -0.948 6.842 1.00 91.81 101 ILE A N 1
ATOM 830 C CA . ILE A 1 101 ? 15.110 -0.356 5.639 1.00 91.81 101 ILE A CA 1
ATOM 831 C C . ILE A 1 101 ? 16.370 -1.127 5.241 1.00 91.81 101 ILE A C 1
ATOM 833 O O . ILE A 1 101 ? 16.569 -1.396 4.056 1.00 91.81 101 ILE A O 1
ATOM 837 N N . GLN A 1 102 ? 17.210 -1.514 6.202 1.00 93.38 102 GLN A N 1
ATOM 838 C CA . GLN A 1 102 ? 18.387 -2.340 5.931 1.00 93.38 102 GLN A CA 1
ATOM 839 C C . GLN A 1 102 ? 18.007 -3.679 5.286 1.00 93.38 102 GLN A C 1
ATOM 841 O O . GLN A 1 102 ? 18.596 -4.031 4.261 1.00 93.38 102 GLN A O 1
ATOM 846 N N . LEU A 1 103 ? 16.995 -4.374 5.810 1.00 94.38 103 LEU A N 1
ATOM 847 C CA . LEU A 1 103 ? 16.522 -5.649 5.272 1.00 94.38 103 LEU A CA 1
ATOM 848 C C . LEU A 1 103 ? 15.909 -5.492 3.873 1.00 94.38 103 LEU A C 1
ATOM 850 O O . LEU A 1 103 ? 16.287 -6.228 2.962 1.00 94.38 103 LEU A O 1
ATOM 854 N N . GLN A 1 104 ? 15.070 -4.475 3.649 1.00 95.56 104 GLN A N 1
ATOM 855 C CA . GLN A 1 104 ? 14.545 -4.154 2.316 1.00 95.56 104 GLN A CA 1
ATOM 856 C C . GLN A 1 104 ? 15.677 -3.984 1.294 1.00 95.56 104 GLN A C 1
ATOM 858 O O . GLN A 1 104 ? 15.619 -4.516 0.186 1.00 95.56 104 GLN A O 1
ATOM 863 N N . ARG A 1 105 ? 16.724 -3.228 1.665 1.00 95.00 105 ARG A N 1
ATOM 864 C CA . ARG A 1 105 ? 17.891 -2.981 0.804 1.00 95.00 105 ARG A CA 1
ATOM 865 C C . ARG A 1 105 ? 18.721 -4.239 0.594 1.00 95.00 105 ARG A C 1
ATOM 867 O O . ARG A 1 105 ? 19.261 -4.399 -0.496 1.00 95.00 105 ARG A O 1
ATOM 874 N N . ALA A 1 106 ? 18.841 -5.099 1.601 1.00 94.69 106 ALA A N 1
ATOM 875 C CA . ALA A 1 106 ? 19.540 -6.371 1.479 1.00 94.69 106 ALA A CA 1
ATOM 876 C C . ALA A 1 106 ? 18.849 -7.281 0.453 1.00 94.69 106 ALA A C 1
ATOM 878 O O . ALA A 1 106 ? 19.524 -7.772 -0.449 1.00 94.69 106 ALA A O 1
ATOM 879 N N . ILE A 1 107 ? 17.518 -7.406 0.513 1.00 95.06 107 ILE A N 1
ATOM 880 C CA . ILE A 1 107 ? 16.722 -8.233 -0.411 1.00 95.06 107 ILE A CA 1
ATOM 881 C C . ILE A 1 107 ? 16.919 -7.786 -1.865 1.00 95.06 107 ILE A C 1
ATOM 883 O O . ILE A 1 107 ? 17.345 -8.577 -2.704 1.00 95.06 107 ILE A O 1
ATOM 887 N N . VAL A 1 108 ? 16.717 -6.499 -2.176 1.00 96.19 108 VAL A N 1
ATOM 888 C CA . VAL A 1 108 ? 16.847 -6.006 -3.566 1.00 96.19 108 VAL A CA 1
ATOM 889 C C . VAL A 1 108 ? 18.296 -5.909 -4.068 1.00 96.19 108 VAL A C 1
ATOM 891 O O . VAL A 1 108 ? 18.531 -5.586 -5.235 1.00 96.19 108 VAL A O 1
ATOM 894 N N . LYS A 1 109 ? 19.289 -6.139 -3.200 1.00 96.06 109 LYS A N 1
ATOM 895 C CA . LYS A 1 109 ? 20.711 -6.223 -3.573 1.00 96.06 109 LYS A CA 1
ATOM 896 C C . LYS A 1 109 ? 21.150 -7.631 -3.952 1.00 96.06 109 LYS A C 1
ATOM 898 O O . LYS A 1 109 ? 22.246 -7.758 -4.501 1.00 96.06 109 LYS A O 1
ATOM 903 N N . ILE A 1 110 ? 20.345 -8.658 -3.672 1.00 95.81 110 ILE A N 1
ATOM 904 C CA . ILE A 1 110 ? 20.694 -10.035 -4.023 1.00 95.81 110 ILE A CA 1
ATOM 905 C C . ILE A 1 110 ? 20.929 -10.117 -5.536 1.00 95.81 110 ILE A C 1
ATOM 907 O O . ILE A 1 110 ? 20.177 -9.570 -6.344 1.00 95.81 110 ILE A O 1
ATOM 911 N N . ASN A 1 111 ? 22.031 -10.759 -5.920 1.00 93.94 111 ASN A N 1
ATOM 912 C CA . ASN A 1 111 ? 22.427 -10.885 -7.315 1.00 93.94 111 ASN A CA 1
ATOM 913 C C . ASN A 1 111 ? 21.466 -11.832 -8.054 1.00 93.94 111 ASN A C 1
ATOM 915 O O . ASN A 1 111 ? 21.250 -12.958 -7.608 1.00 93.94 111 ASN A O 1
ATOM 919 N N . SER A 1 112 ? 20.944 -11.414 -9.211 1.00 94.12 112 SER A N 1
ATOM 920 C CA . SER A 1 112 ? 20.020 -12.224 -10.017 1.00 94.12 112 SER A CA 1
ATOM 921 C C . SER A 1 112 ? 20.636 -13.512 -10.572 1.00 94.12 112 SER A C 1
ATOM 923 O O . SER A 1 112 ? 19.910 -14.433 -10.916 1.00 94.12 112 SER A O 1
ATOM 925 N N . ASN A 1 113 ? 21.962 -13.613 -10.651 1.00 94.81 113 ASN A N 1
ATOM 926 C CA . ASN A 1 113 ? 22.640 -14.856 -11.019 1.00 94.81 113 ASN A CA 1
ATOM 927 C C . ASN A 1 113 ? 22.629 -15.872 -9.867 1.00 94.81 113 ASN A C 1
ATOM 929 O O . ASN A 1 113 ? 22.649 -17.070 -10.119 1.00 94.81 113 ASN A O 1
ATOM 933 N N . MET A 1 114 ? 22.596 -15.403 -8.612 1.00 95.94 114 MET A N 1
ATOM 934 C CA . MET A 1 114 ? 22.493 -16.267 -7.427 1.00 95.94 114 MET A CA 1
ATOM 935 C C . MET A 1 114 ? 21.041 -16.631 -7.127 1.00 95.94 114 MET A C 1
ATOM 937 O O . MET A 1 114 ? 20.742 -17.767 -6.776 1.00 95.94 114 MET A O 1
ATOM 941 N N . TRP A 1 115 ? 20.141 -15.660 -7.269 1.00 95.69 115 TRP A N 1
ATOM 942 C CA . TRP A 1 115 ? 18.712 -15.841 -7.068 1.00 95.69 115 TRP A CA 1
ATOM 943 C C . TRP A 1 115 ? 17.966 -15.199 -8.241 1.00 95.69 115 TRP A C 1
ATOM 945 O O . TRP A 1 115 ? 17.733 -13.990 -8.225 1.00 95.69 115 TRP A O 1
ATOM 955 N N . PRO A 1 116 ? 17.601 -15.974 -9.280 1.00 93.94 116 PRO A N 1
ATOM 956 C CA . PRO A 1 116 ? 16.943 -15.452 -10.483 1.00 93.94 116 PRO A CA 1
ATOM 957 C C . PRO A 1 116 ? 15.682 -14.634 -10.216 1.00 93.94 116 PRO A C 1
ATOM 959 O O . PRO A 1 116 ? 15.381 -13.708 -10.973 1.00 93.94 116 PRO A O 1
ATOM 962 N N . ASP A 1 117 ? 14.975 -14.949 -9.133 1.00 94.75 117 ASP A N 1
ATOM 963 C CA . ASP A 1 117 ? 13.777 -14.234 -8.717 1.00 94.75 117 ASP A CA 1
ATOM 964 C C . ASP A 1 117 ? 14.072 -12.842 -8.138 1.00 94.75 117 ASP A C 1
ATOM 966 O O . ASP A 1 117 ? 13.210 -11.976 -8.183 1.00 94.75 117 ASP A O 1
ATOM 970 N N . ALA A 1 118 ? 15.312 -12.535 -7.735 1.00 95.50 118 ALA A N 1
ATOM 971 C CA . ALA A 1 118 ? 15.690 -11.223 -7.197 1.00 95.50 118 ALA A CA 1
ATOM 972 C C . ALA A 1 118 ? 15.298 -10.046 -8.114 1.00 95.50 118 ALA A C 1
ATOM 974 O O . ALA A 1 118 ? 15.040 -8.946 -7.635 1.00 95.50 118 ALA A O 1
ATOM 975 N N . LYS A 1 119 ? 15.209 -10.256 -9.437 1.00 95.44 119 LYS A N 1
ATOM 976 C CA . LYS A 1 119 ? 14.763 -9.244 -10.420 1.00 95.44 119 LYS A CA 1
ATOM 977 C C . LYS A 1 119 ? 13.271 -8.878 -10.320 1.00 95.44 119 LYS A C 1
ATOM 979 O O . LYS A 1 119 ? 12.851 -7.877 -10.906 1.00 95.44 119 LYS A O 1
ATOM 984 N N . ASN A 1 120 ? 12.486 -9.699 -9.629 1.00 97.06 120 ASN A N 1
ATOM 985 C CA . ASN A 1 120 ? 11.051 -9.539 -9.414 1.00 97.06 120 ASN A CA 1
ATOM 986 C C . ASN A 1 120 ? 10.730 -8.807 -8.104 1.00 97.06 120 ASN A C 1
ATOM 988 O O . ASN A 1 120 ? 9.562 -8.592 -7.798 1.00 97.06 120 ASN A O 1
ATOM 992 N N . TRP A 1 121 ? 11.752 -8.340 -7.384 1.00 97.94 121 TRP A N 1
ATOM 993 C CA . TRP A 1 121 ? 11.598 -7.574 -6.155 1.00 97.94 121 TRP A CA 1
ATOM 994 C C . TRP A 1 121 ? 11.885 -6.091 -6.379 1.00 97.94 121 TRP A C 1
ATOM 996 O O . TRP A 1 121 ? 12.887 -5.726 -6.999 1.00 97.94 121 TRP A O 1
ATOM 1006 N N . ALA A 1 122 ? 11.031 -5.238 -5.822 1.00 98.00 122 ALA A N 1
ATOM 1007 C CA . ALA A 1 122 ? 11.230 -3.801 -5.671 1.00 98.00 122 ALA A CA 1
ATOM 1008 C C . ALA A 1 122 ? 10.994 -3.403 -4.211 1.00 98.00 122 ALA A C 1
ATOM 1010 O O . ALA A 1 122 ? 10.392 -4.142 -3.437 1.00 98.00 122 ALA A O 1
ATOM 1011 N N . ASN A 1 123 ? 11.480 -2.230 -3.829 1.00 97.81 123 ASN A N 1
ATOM 1012 C CA . ASN A 1 123 ? 11.405 -1.753 -2.456 1.00 97.81 123 ASN A CA 1
ATOM 1013 C C . ASN A 1 123 ? 11.058 -0.271 -2.395 1.00 97.81 123 ASN A C 1
ATOM 1015 O O . ASN A 1 123 ? 11.442 0.502 -3.278 1.00 97.81 123 ASN A O 1
ATOM 1019 N N . HIS A 1 124 ? 10.407 0.129 -1.305 1.00 95.69 124 HIS A N 1
ATOM 1020 C CA . HIS A 1 124 ? 10.035 1.516 -1.037 1.00 95.69 124 HIS A CA 1
ATOM 1021 C C . HIS A 1 124 ? 9.301 2.147 -2.238 1.00 95.69 124 HIS A C 1
ATOM 1023 O O . HIS A 1 124 ? 9.727 3.166 -2.803 1.00 95.69 124 HIS A O 1
ATOM 1029 N N . VAL A 1 125 ? 8.224 1.481 -2.662 1.00 97.62 125 VAL A N 1
ATOM 1030 C CA . VAL A 1 125 ? 7.393 1.864 -3.811 1.00 97.62 125 VAL A CA 1
ATOM 1031 C C . VAL A 1 125 ? 6.399 2.939 -3.365 1.00 97.62 125 VAL A C 1
ATOM 1033 O O . VAL A 1 125 ? 5.481 2.615 -2.613 1.00 97.62 125 VAL A O 1
ATOM 1036 N N . PRO A 1 126 ? 6.538 4.210 -3.791 1.00 96.94 126 PRO A N 1
ATOM 1037 C CA . PRO A 1 126 ? 5.627 5.274 -3.377 1.00 96.94 126 PRO A CA 1
ATOM 1038 C C . PRO A 1 126 ? 4.212 5.001 -3.888 1.00 96.94 126 PRO A C 1
ATOM 1040 O O . PRO A 1 126 ? 4.048 4.514 -5.001 1.00 96.94 126 PRO A O 1
ATOM 1043 N N . THR A 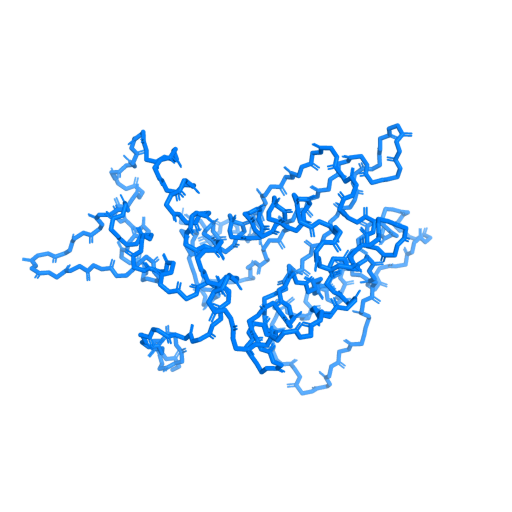1 127 ? 3.186 5.336 -3.111 1.00 97.06 127 THR A N 1
ATOM 1044 C CA . THR A 1 127 ? 1.783 5.073 -3.496 1.00 97.06 127 THR A CA 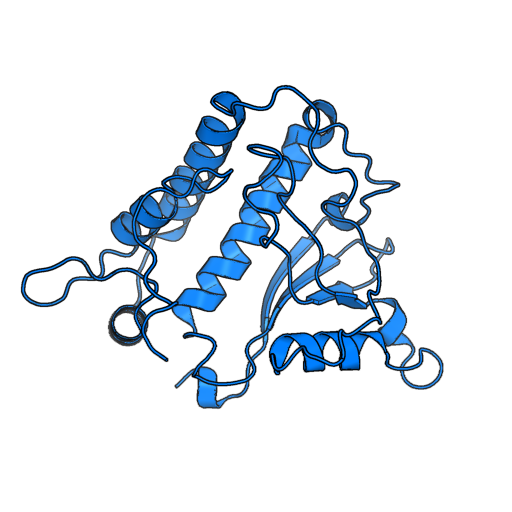1
ATOM 1045 C C . THR A 1 127 ? 0.940 6.338 -3.594 1.00 97.06 127 THR A C 1
ATOM 1047 O O . THR A 1 127 ? -0.010 6.382 -4.372 1.00 97.06 127 THR A O 1
ATOM 1050 N N . ALA A 1 128 ? 1.293 7.381 -2.836 1.00 95.62 128 ALA A N 1
ATOM 1051 C CA . ALA A 1 128 ? 0.428 8.544 -2.644 1.00 95.62 128 ALA A CA 1
ATOM 1052 C C . ALA A 1 128 ? 1.132 9.906 -2.734 1.00 95.62 128 ALA A C 1
ATOM 1054 O O . ALA A 1 128 ? 0.518 10.942 -2.472 1.00 95.62 128 ALA A O 1
ATOM 1055 N N . SER A 1 129 ? 2.405 9.951 -3.134 1.00 94.00 129 SER A N 1
ATOM 1056 C CA . SER A 1 129 ? 3.137 11.216 -3.215 1.00 94.00 129 SER A CA 1
ATOM 1057 C C . SER A 1 129 ? 2.467 12.168 -4.210 1.00 94.00 129 SER A C 1
ATOM 1059 O O . SER A 1 129 ? 2.249 11.821 -5.373 1.00 94.00 129 SER A O 1
ATOM 1061 N N . GLY A 1 130 ? 2.130 13.380 -3.768 1.00 92.94 130 GLY A N 1
ATOM 1062 C CA . GLY A 1 130 ? 1.471 14.362 -4.627 1.00 92.94 130 GLY A CA 1
ATOM 1063 C C . GLY A 1 130 ? -0.048 14.215 -4.748 1.00 92.94 130 GLY A C 1
ATOM 1064 O O . GLY A 1 130 ? -0.635 15.035 -5.450 1.00 92.94 130 GLY A O 1
ATOM 1065 N N . LEU A 1 131 ? -0.686 13.223 -4.106 1.00 94.06 131 LEU A N 1
ATOM 1066 C CA . LEU A 1 131 ? -2.147 13.061 -4.174 1.00 94.06 131 LEU A CA 1
ATOM 1067 C C . LEU A 1 131 ? -2.896 14.157 -3.404 1.00 94.06 131 LEU A C 1
ATOM 1069 O O . LEU A 1 131 ? -3.928 14.627 -3.862 1.00 94.06 131 LEU A O 1
ATOM 1073 N N . TRP A 1 132 ? -2.381 14.602 -2.259 1.00 93.38 132 TRP A N 1
ATOM 1074 C CA . TRP A 1 132 ? -2.984 15.699 -1.495 1.00 93.38 132 TRP A CA 1
ATOM 1075 C C . TRP A 1 132 ? -2.285 17.036 -1.761 1.00 93.38 132 TRP A C 1
ATOM 1077 O O . TRP A 1 132 ? -2.885 18.004 -2.234 1.00 93.38 132 TRP A O 1
ATOM 1087 N N . ASP A 1 133 ? -0.982 17.083 -1.487 1.00 88.12 133 ASP A N 1
ATOM 1088 C CA . ASP A 1 133 ? -0.104 18.208 -1.783 1.00 88.12 133 ASP A CA 1
ATOM 1089 C C . ASP A 1 133 ? 1.339 17.727 -2.049 1.00 88.12 133 ASP A C 1
ATOM 1091 O O . ASP A 1 133 ? 1.583 16.547 -2.284 1.00 88.12 133 ASP A O 1
ATOM 1095 N N . HIS A 1 134 ? 2.314 18.641 -2.067 1.00 83.69 134 HIS A N 1
ATOM 1096 C CA . HIS A 1 134 ? 3.723 18.303 -2.315 1.00 83.69 134 HIS A CA 1
ATOM 1097 C C . HIS A 1 134 ? 4.522 17.920 -1.055 1.00 83.69 134 HIS A C 1
ATOM 1099 O O . HIS A 1 134 ? 5.726 17.667 -1.166 1.00 83.69 134 HIS A O 1
ATOM 1105 N N . LYS A 1 135 ? 3.917 17.948 0.136 1.00 81.75 135 LYS A N 1
ATOM 1106 C CA . LYS A 1 135 ? 4.579 17.736 1.435 1.00 81.75 135 LYS A CA 1
ATOM 1107 C C . LYS A 1 135 ? 4.084 16.467 2.122 1.00 81.75 135 LYS A C 1
ATOM 1109 O O . LYS A 1 135 ? 4.907 15.728 2.657 1.00 81.75 135 LYS A O 1
ATOM 1114 N N . CYS A 1 136 ? 2.785 16.226 2.072 1.00 83.12 136 CYS A N 1
ATOM 1115 C CA . CYS A 1 136 ? 2.089 15.113 2.687 1.00 83.12 136 CYS A CA 1
ATOM 1116 C C . CYS A 1 136 ? 2.348 13.796 1.945 1.00 83.12 136 CYS A C 1
ATOM 1118 O O . CYS A 1 136 ? 2.796 13.775 0.796 1.00 83.12 136 CYS A O 1
ATOM 1120 N N . ASP A 1 137 ? 2.090 12.688 2.640 1.00 83.50 137 ASP A N 1
ATOM 1121 C CA . ASP A 1 137 ? 2.112 11.318 2.110 1.00 83.50 137 ASP A CA 1
ATOM 1122 C C . ASP A 1 137 ? 3.437 10.845 1.479 1.00 83.50 137 ASP A C 1
ATOM 1124 O O . ASP A 1 137 ? 3.496 9.767 0.892 1.00 83.50 137 ASP A O 1
ATOM 1128 N N . LYS A 1 138 ? 4.543 11.587 1.637 1.00 74.75 138 LYS A N 1
ATOM 1129 C CA . LYS A 1 138 ? 5.868 11.189 1.115 1.00 74.75 138 LYS A CA 1
ATOM 1130 C C . LYS A 1 138 ? 6.380 9.865 1.677 1.00 74.75 138 LYS A C 1
ATOM 1132 O O . LYS A 1 138 ? 7.190 9.213 1.030 1.00 74.75 138 LYS A O 1
ATOM 1137 N N . HIS A 1 139 ? 5.913 9.495 2.864 1.00 78.38 139 HIS A N 1
ATOM 1138 C CA . HIS A 1 139 ? 6.273 8.254 3.547 1.00 78.38 139 HIS A CA 1
ATOM 1139 C C . HIS A 1 139 ? 5.304 7.103 3.248 1.00 78.38 139 HIS A C 1
ATOM 1141 O O . HIS A 1 139 ? 5.493 6.008 3.759 1.00 78.38 139 HIS A O 1
ATOM 1147 N N . ARG A 1 140 ? 4.261 7.322 2.434 1.00 89.81 140 ARG A N 1
ATOM 1148 C CA . ARG A 1 140 ? 3.319 6.269 2.034 1.00 89.81 140 ARG A CA 1
ATOM 1149 C C . ARG A 1 140 ? 3.925 5.461 0.896 1.00 89.81 140 ARG A C 1
ATOM 1151 O O . ARG A 1 140 ? 3.665 5.723 -0.283 1.00 89.81 140 ARG A O 1
ATOM 1158 N N . ALA A 1 141 ? 4.759 4.502 1.262 1.00 94.94 141 ALA A N 1
ATOM 1159 C CA . ALA A 1 141 ? 5.443 3.631 0.331 1.00 94.94 141 ALA A CA 1
ATOM 1160 C C . ALA A 1 141 ? 5.387 2.186 0.822 1.00 94.94 141 ALA A C 1
ATOM 1162 O O . ALA A 1 141 ? 5.606 1.937 1.998 1.00 94.94 141 ALA A O 1
ATOM 1163 N N . ILE A 1 142 ? 5.122 1.257 -0.094 1.00 98.12 142 ILE A N 1
ATOM 1164 C CA . ILE A 1 142 ? 5.149 -0.175 0.203 1.00 98.12 142 ILE A CA 1
ATOM 1165 C C . ILE A 1 142 ? 6.608 -0.576 0.431 1.00 98.12 142 ILE A C 1
ATOM 1167 O O . ILE A 1 142 ? 7.466 -0.265 -0.409 1.00 98.12 142 ILE A O 1
ATOM 1171 N N . ASP A 1 143 ? 6.887 -1.266 1.534 1.00 97.38 143 ASP A N 1
ATOM 1172 C CA . ASP A 1 143 ? 8.243 -1.678 1.900 1.00 97.38 143 ASP A CA 1
ATOM 1173 C C . ASP A 1 143 ? 8.875 -2.571 0.841 1.00 97.38 143 ASP A C 1
ATOM 1175 O O . ASP A 1 143 ? 9.975 -2.279 0.356 1.00 97.38 143 ASP A O 1
ATOM 1179 N N . LEU A 1 144 ? 8.160 -3.630 0.457 1.00 98.44 144 LEU A N 1
ATOM 1180 C CA . LEU A 1 144 ? 8.56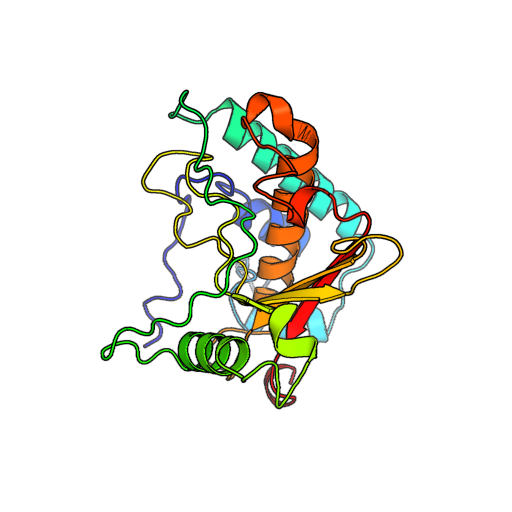3 -4.568 -0.580 1.00 98.44 144 LEU A CA 1
ATOM 1181 C C . LEU A 1 144 ? 7.399 -4.858 -1.523 1.00 98.44 144 LEU A C 1
ATOM 1183 O O . LEU A 1 144 ? 6.259 -5.058 -1.111 1.00 98.44 144 LEU A O 1
ATOM 1187 N N . VAL A 1 145 ? 7.715 -4.917 -2.809 1.00 98.56 145 VAL A N 1
ATOM 1188 C CA . VAL A 1 145 ? 6.817 -5.452 -3.825 1.00 98.56 145 VAL A CA 1
ATOM 1189 C C . VAL A 1 145 ? 7.499 -6.636 -4.471 1.00 98.56 145 VAL A C 1
ATOM 1191 O O . VAL A 1 145 ? 8.611 -6.498 -4.985 1.00 98.56 145 VAL A O 1
ATOM 1194 N N . HIS A 1 146 ? 6.812 -7.768 -4.477 1.00 98.38 146 HIS A N 1
ATOM 1195 C CA . HIS A 1 146 ? 7.225 -8.945 -5.219 1.00 98.38 146 HIS A CA 1
ATOM 1196 C C . HIS A 1 146 ? 6.262 -9.159 -6.386 1.00 98.38 146 HIS A C 1
ATOM 1198 O O . HIS A 1 146 ? 5.044 -9.124 -6.233 1.00 98.38 146 HIS A O 1
ATOM 1204 N N . VAL A 1 147 ? 6.807 -9.292 -7.587 1.00 97.69 147 VAL A N 1
ATOM 1205 C CA . VAL A 1 147 ? 6.033 -9.566 -8.795 1.00 97.69 147 VAL A CA 1
ATOM 1206 C C . VAL A 1 147 ? 6.021 -11.068 -9.007 1.00 97.69 147 VAL A C 1
ATOM 1208 O O . VAL A 1 147 ? 7.077 -11.643 -9.227 1.00 97.69 147 VAL A O 1
ATOM 1211 N N . CYS A 1 148 ? 4.839 -11.674 -9.012 1.00 93.38 148 CYS A N 1
ATOM 1212 C CA . CYS A 1 148 ? 4.644 -13.094 -9.282 1.00 93.38 148 CYS A CA 1
ATOM 1213 C C . CYS A 1 148 ? 4.276 -13.252 -10.766 1.00 93.38 148 CYS A C 1
ATOM 1215 O O . CYS A 1 148 ? 3.107 -13.051 -11.124 1.00 93.38 148 CYS A O 1
ATOM 1217 N N . PRO A 1 149 ? 5.239 -13.550 -11.663 1.00 85.94 149 PRO A N 1
ATOM 1218 C CA . PRO A 1 149 ? 4.976 -13.529 -13.094 1.00 85.94 149 PRO A CA 1
ATOM 1219 C C . PRO A 1 149 ? 4.002 -14.648 -13.472 1.00 85.94 149 PRO A C 1
ATOM 1221 O O . PRO A 1 149 ? 4.185 -15.798 -13.077 1.00 85.94 149 PRO A O 1
ATOM 1224 N N . GLY A 1 150 ? 2.975 -14.302 -14.247 1.00 85.19 150 GLY A N 1
ATOM 1225 C CA . GLY A 1 150 ? 1.981 -15.237 -14.771 1.00 85.19 150 GLY A CA 1
ATOM 1226 C C . GLY A 1 150 ? 1.974 -15.216 -16.296 1.00 85.19 150 GLY A C 1
ATOM 1227 O O . GLY A 1 150 ? 3.027 -15.206 -16.932 1.00 85.19 150 GLY A O 1
ATOM 1228 N N . GLN A 1 151 ? 0.781 -15.137 -16.891 1.00 81.50 151 GLN A N 1
ATOM 1229 C CA . GLN A 1 151 ? 0.637 -14.941 -18.343 1.00 81.50 151 GLN A CA 1
ATOM 1230 C C . GLN A 1 151 ? 1.296 -13.638 -18.822 1.00 81.50 151 GLN A C 1
ATOM 1232 O O . GLN A 1 151 ? 1.845 -13.587 -19.918 1.00 81.50 151 GLN A O 1
ATOM 1237 N N . ASN A 1 152 ? 1.276 -12.601 -17.979 1.00 86.69 152 ASN A N 1
ATOM 1238 C CA . ASN A 1 152 ? 2.008 -11.353 -18.169 1.00 86.69 152 ASN A CA 1
ATOM 1239 C C . ASN A 1 152 ? 2.945 -11.108 -16.980 1.00 86.69 152 ASN A C 1
ATOM 1241 O O . ASN A 1 152 ? 2.692 -11.590 -15.872 1.00 86.69 152 ASN A O 1
ATOM 1245 N N . ARG A 1 153 ? 4.005 -10.308 -17.192 1.00 91.31 153 ARG A N 1
ATOM 1246 C CA . ARG A 1 153 ? 5.031 -10.029 -16.168 1.00 91.31 153 ARG A CA 1
ATOM 1247 C C . ARG A 1 153 ? 4.432 -9.587 -14.836 1.00 91.31 153 ARG A C 1
ATOM 1249 O O . ARG A 1 153 ? 4.865 -10.086 -13.814 1.00 91.31 153 ARG A O 1
ATOM 1256 N N . TYR A 1 154 ? 3.460 -8.679 -14.858 1.00 93.12 154 TYR A N 1
ATOM 1257 C CA . TYR A 1 154 ? 2.830 -8.133 -13.654 1.00 93.12 154 TYR A CA 1
ATOM 1258 C C . TYR A 1 154 ? 1.395 -8.638 -13.492 1.00 93.12 154 TYR A C 1
ATOM 1260 O O . TYR A 1 154 ? 0.514 -7.837 -13.223 1.00 93.12 154 TYR A O 1
ATOM 1268 N N . ASP A 1 155 ? 1.122 -9.921 -13.742 1.00 91.31 155 ASP A N 1
ATOM 1269 C CA . ASP A 1 155 ? -0.234 -10.469 -13.576 1.00 91.31 155 ASP A CA 1
ATOM 1270 C C . ASP A 1 155 ? -0.679 -10.456 -12.104 1.00 91.31 155 ASP A C 1
ATOM 1272 O O . ASP A 1 155 ? -1.750 -9.937 -11.777 1.00 91.31 155 ASP A O 1
ATOM 1276 N N . SER A 1 156 ? 0.187 -10.948 -11.215 1.00 96.62 156 SER A N 1
ATOM 1277 C CA . SER A 1 156 ? -0.009 -10.896 -9.770 1.00 96.62 156 SER A CA 1
ATOM 1278 C C . SER A 1 156 ? 1.164 -10.204 -9.084 1.00 96.62 156 SER A C 1
ATOM 1280 O O . SER A 1 156 ? 2.320 -10.364 -9.485 1.00 96.62 156 SER A O 1
ATOM 1282 N N . VAL A 1 157 ? 0.869 -9.411 -8.058 1.00 98.06 157 VAL A N 1
ATOM 1283 C CA . VAL A 1 157 ? 1.878 -8.705 -7.260 1.00 98.06 157 VAL A CA 1
ATOM 1284 C C . VAL A 1 157 ? 1.556 -8.810 -5.776 1.00 98.06 157 VAL A C 1
ATOM 1286 O O . VAL A 1 157 ? 0.398 -8.772 -5.370 1.00 98.06 157 VAL A O 1
ATOM 1289 N N . GLU A 1 158 ? 2.583 -8.915 -4.952 1.00 98.56 158 GLU A N 1
ATOM 1290 C CA . GLU A 1 158 ? 2.476 -8.913 -3.500 1.00 98.56 158 GLU A CA 1
ATOM 1291 C C . GLU A 1 158 ? 2.906 -7.540 -2.989 1.00 98.56 158 GLU A C 1
ATOM 1293 O O . GLU A 1 158 ? 3.995 -7.062 -3.311 1.00 98.56 158 GLU A O 1
ATOM 1298 N N . PHE A 1 159 ? 2.045 -6.891 -2.210 1.00 98.62 159 PHE A N 1
ATOM 1299 C CA . PHE A 1 159 ? 2.382 -5.706 -1.433 1.00 98.62 159 PHE A CA 1
ATOM 1300 C C . PHE A 1 159 ? 2.700 -6.168 -0.025 1.00 98.62 159 PHE A C 1
ATOM 1302 O O . PHE A 1 159 ? 1.828 -6.685 0.675 1.00 98.62 159 PHE A O 1
ATOM 1309 N N . ILE A 1 160 ? 3.960 -6.012 0.356 1.00 98.62 160 ILE A N 1
ATOM 1310 C CA . ILE A 1 160 ? 4.497 -6.566 1.586 1.00 98.62 160 ILE A CA 1
ATOM 1311 C C . ILE A 1 160 ? 4.851 -5.404 2.511 1.00 98.62 160 ILE A C 1
ATOM 1313 O O . ILE A 1 160 ? 5.691 -4.570 2.169 1.00 98.62 160 ILE A O 1
ATOM 1317 N N . GLU A 1 161 ? 4.210 -5.374 3.675 1.00 97.75 161 GLU A N 1
ATOM 1318 C CA . GLU A 1 161 ? 4.618 -4.569 4.827 1.00 97.75 161 GLU A CA 1
ATOM 1319 C C . GLU A 1 161 ? 5.599 -5.403 5.663 1.00 97.75 161 GLU A C 1
ATOM 1321 O O . GLU A 1 161 ? 5.284 -6.536 6.049 1.00 97.75 161 GLU A O 1
ATOM 1326 N N . LEU A 1 162 ? 6.800 -4.882 5.906 1.00 96.31 162 LEU A N 1
ATOM 1327 C CA . LEU A 1 162 ? 7.891 -5.632 6.524 1.00 96.31 162 LEU A CA 1
ATOM 1328 C C . LEU A 1 162 ? 8.085 -5.183 7.968 1.00 96.31 162 LEU A C 1
ATOM 1330 O O . LEU A 1 162 ? 8.361 -4.016 8.216 1.00 96.31 162 LEU A O 1
ATOM 1334 N N . LYS A 1 163 ? 8.048 -6.123 8.913 1.00 95.00 163 LYS A N 1
ATOM 1335 C CA . LYS A 1 163 ? 8.307 -5.851 10.332 1.00 95.00 163 LYS A CA 1
ATOM 1336 C C . LYS A 1 163 ? 9.433 -6.750 10.822 1.00 95.00 163 LYS A C 1
ATOM 1338 O O . LYS A 1 163 ? 9.400 -7.955 10.613 1.00 95.00 163 LYS A O 1
ATOM 1343 N N . VAL A 1 164 ? 10.456 -6.176 11.447 1.00 92.62 164 VAL A N 1
ATOM 1344 C CA . VAL A 1 164 ? 11.666 -6.920 11.868 1.00 92.62 164 VAL A CA 1
ATOM 1345 C C . VAL A 1 164 ? 11.704 -7.240 13.356 1.00 92.62 164 VAL A C 1
ATOM 1347 O O . VAL A 1 164 ? 12.415 -8.156 13.758 1.00 92.62 164 VAL A O 1
ATOM 1350 N N . ASP A 1 165 ? 10.952 -6.505 14.173 1.00 87.06 165 ASP A N 1
ATOM 1351 C CA . ASP A 1 165 ? 10.810 -6.760 15.601 1.00 87.06 165 ASP A CA 1
ATOM 1352 C C . ASP A 1 165 ? 9.483 -6.191 16.143 1.00 87.06 165 ASP A C 1
ATOM 1354 O O . ASP A 1 165 ? 8.708 -5.545 15.436 1.00 87.06 165 ASP A O 1
ATOM 1358 N N . THR A 1 166 ? 9.208 -6.433 17.424 1.00 81.06 166 THR A N 1
ATOM 1359 C CA . THR A 1 166 ? 7.996 -5.955 18.114 1.00 81.06 166 THR A CA 1
ATOM 1360 C C . THR A 1 166 ? 8.011 -4.454 18.430 1.00 81.06 166 THR A C 1
ATOM 1362 O O . THR A 1 166 ? 7.010 -3.913 18.903 1.00 81.06 166 THR A O 1
ATOM 1365 N N . LYS A 1 167 ? 9.125 -3.750 18.188 1.00 82.69 167 LYS A N 1
ATOM 1366 C CA . LYS A 1 167 ? 9.211 -2.284 18.313 1.00 82.69 167 LYS A CA 1
ATOM 1367 C C . LYS A 1 167 ? 8.696 -1.594 17.052 1.00 82.69 167 LYS A C 1
ATOM 1369 O O . LYS A 1 167 ? 8.289 -0.437 17.136 1.00 82.69 167 LYS A O 1
ATOM 1374 N N . SER A 1 168 ? 8.625 -2.309 15.932 1.00 79.19 168 SER A N 1
ATOM 1375 C CA . SER A 1 168 ? 8.041 -1.859 14.664 1.00 79.19 168 SER A CA 1
ATOM 1376 C C . SER A 1 168 ? 6.502 -1.806 14.633 1.00 79.19 168 SER A C 1
ATOM 1378 O O . SER A 1 168 ? 5.885 -1.734 13.570 1.00 79.19 168 SER A O 1
ATOM 1380 N N . GLY A 1 169 ? 5.846 -1.856 15.793 1.00 84.94 169 GLY A N 1
ATOM 1381 C CA . GLY A 1 169 ? 4.390 -1.891 15.914 1.00 84.94 169 GLY A CA 1
ATOM 1382 C C . GLY A 1 169 ? 3.879 -3.293 16.228 1.00 84.94 169 GLY A C 1
ATOM 1383 O O . GLY A 1 169 ? 4.576 -4.096 16.838 1.00 84.94 169 GLY A O 1
ATOM 1384 N N . HIS A 1 170 ? 2.637 -3.582 15.852 1.00 90.38 170 HIS A N 1
ATOM 1385 C CA . HIS A 1 170 ? 1.971 -4.855 16.154 1.00 90.38 170 HIS A CA 1
ATOM 1386 C C . HIS A 1 170 ? 1.109 -5.322 14.968 1.00 90.38 170 HIS A C 1
ATOM 1388 O O . HIS A 1 170 ? 0.809 -4.508 14.087 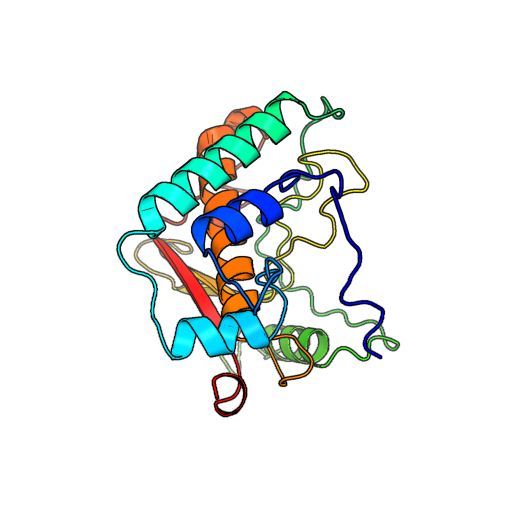1.00 90.38 170 HIS A O 1
ATOM 1394 N N . PRO A 1 171 ? 0.693 -6.604 14.925 1.00 93.50 171 PRO A N 1
ATOM 1395 C CA . PRO A 1 171 ? 0.038 -7.193 13.756 1.00 93.50 171 PRO A CA 1
ATOM 1396 C C . PRO A 1 171 ? -1.174 -6.424 13.234 1.00 93.50 171 PRO A C 1
ATOM 1398 O O . PRO A 1 171 ? -1.316 -6.260 12.024 1.00 93.50 171 PRO A O 1
ATOM 1401 N N . LEU A 1 172 ? -2.021 -5.894 14.124 1.00 92.69 172 LEU A N 1
ATOM 1402 C CA . LEU A 1 172 ? -3.168 -5.083 13.714 1.00 92.69 172 LEU A CA 1
ATOM 1403 C C . LEU A 1 172 ? -2.726 -3.810 12.981 1.00 92.69 172 LEU A C 1
ATOM 1405 O O . LEU A 1 172 ? -3.335 -3.433 11.983 1.00 92.69 172 LEU A O 1
ATOM 1409 N N . TYR A 1 173 ? -1.673 -3.148 13.460 1.00 91.81 173 TYR A N 1
ATOM 1410 C CA . TYR A 1 173 ? -1.145 -1.950 12.816 1.00 91.81 173 TYR A CA 1
ATOM 1411 C C . TYR A 1 173 ? -0.619 -2.260 11.409 1.00 91.81 173 TYR A C 1
ATOM 1413 O O . TYR A 1 173 ? -1.063 -1.628 10.452 1.00 91.81 173 TYR A O 1
ATOM 1421 N N . ALA A 1 174 ? 0.224 -3.287 11.269 1.00 94.31 174 ALA A N 1
ATOM 1422 C CA . ALA A 1 174 ? 0.778 -3.696 9.976 1.00 94.31 174 ALA A CA 1
ATOM 1423 C C . ALA A 1 174 ? -0.307 -4.158 8.982 1.00 94.31 174 ALA A C 1
ATOM 1425 O O . ALA A 1 174 ? -0.267 -3.812 7.801 1.00 94.31 174 ALA A O 1
ATOM 1426 N N . ALA A 1 175 ? -1.322 -4.887 9.463 1.00 95.00 175 ALA A N 1
ATOM 1427 C CA . ALA A 1 175 ? -2.452 -5.321 8.643 1.00 95.00 175 ALA A CA 1
ATOM 1428 C C . ALA A 1 175 ? -3.250 -4.131 8.084 1.00 95.00 175 ALA A C 1
ATOM 1430 O O . ALA A 1 175 ? -3.678 -4.148 6.929 1.00 95.00 175 ALA A O 1
ATOM 1431 N N . ILE A 1 176 ? -3.430 -3.078 8.884 1.00 94.94 176 ILE A N 1
ATOM 1432 C CA . ILE A 1 176 ? -4.073 -1.843 8.433 1.00 94.94 176 ILE A CA 1
ATOM 1433 C C . ILE A 1 176 ? -3.183 -1.084 7.440 1.00 94.94 176 ILE A C 1
ATOM 1435 O O . ILE A 1 176 ? -3.703 -0.589 6.442 1.00 94.94 176 ILE A O 1
ATOM 1439 N N . GLU A 1 177 ? -1.867 -1.014 7.655 1.00 94.94 177 GLU A N 1
ATOM 1440 C CA . GLU A 1 177 ? -0.942 -0.372 6.705 1.00 94.94 177 GLU A CA 1
ATOM 1441 C C . GLU A 1 177 ? -1.033 -1.011 5.313 1.00 94.94 177 GLU A C 1
ATOM 1443 O O . GLU A 1 177 ? -1.302 -0.311 4.330 1.00 94.94 177 GLU A O 1
ATOM 1448 N N . VAL A 1 178 ? -0.933 -2.341 5.232 1.00 96.75 178 VAL A N 1
ATOM 1449 C CA . VAL A 1 178 ? -1.009 -3.044 3.946 1.00 96.75 178 VAL A CA 1
ATOM 1450 C C . VAL A 1 178 ? -2.404 -2.961 3.309 1.00 96.75 178 VAL A C 1
ATOM 1452 O O . VAL A 1 178 ? -2.524 -2.824 2.088 1.00 96.75 178 VAL A O 1
ATOM 1455 N N . LEU A 1 179 ? -3.472 -2.939 4.118 1.00 97.31 179 LEU A N 1
ATOM 1456 C CA . LEU A 1 179 ? -4.838 -2.704 3.636 1.00 97.31 179 LEU A CA 1
ATOM 1457 C C . LEU A 1 179 ? -4.977 -1.338 2.953 1.00 97.31 179 LEU A C 1
ATOM 1459 O O . LEU A 1 179 ? -5.596 -1.228 1.889 1.00 97.31 179 LEU A O 1
ATOM 1463 N N . LEU A 1 180 ? -4.386 -0.298 3.540 1.00 97.25 180 LEU A N 1
ATOM 1464 C CA . LEU A 1 180 ? -4.430 1.052 2.987 1.00 97.25 180 LEU A CA 1
ATOM 1465 C C . LEU A 1 180 ? -3.676 1.146 1.655 1.00 97.25 180 LEU A C 1
ATOM 1467 O O . LEU A 1 180 ? -4.153 1.840 0.754 1.00 97.25 180 LEU A O 1
ATOM 1471 N N . TYR A 1 181 ? -2.581 0.400 1.466 1.00 97.94 181 TYR A N 1
ATOM 1472 C CA . TYR A 1 181 ? -1.951 0.282 0.144 1.00 97.94 181 TYR A CA 1
ATOM 1473 C C . TYR A 1 181 ? -2.894 -0.349 -0.884 1.00 97.94 181 TYR A C 1
ATOM 1475 O O . TYR A 1 181 ? -2.996 0.154 -2.004 1.00 97.94 181 TYR A O 1
ATOM 1483 N N . GLY A 1 182 ? -3.643 -1.390 -0.507 1.00 98.00 182 GLY A N 1
ATOM 1484 C CA . GLY A 1 182 ? -4.657 -1.999 -1.373 1.00 98.00 182 GLY A CA 1
ATOM 1485 C C . GLY A 1 182 ? -5.764 -1.020 -1.789 1.00 98.00 182 GLY A C 1
ATOM 1486 O O . GLY A 1 182 ? -6.145 -0.959 -2.960 1.00 98.00 182 GLY A O 1
ATOM 1487 N N . LEU A 1 183 ? -6.247 -0.185 -0.867 1.00 98.25 183 LEU A N 1
ATOM 1488 C CA . LEU A 1 183 ? -7.258 0.833 -1.180 1.00 98.25 183 LEU A CA 1
ATOM 1489 C C . LEU A 1 183 ? -6.708 1.959 -2.065 1.00 98.25 183 LEU A C 1
ATOM 1491 O O . LEU A 1 183 ? -7.382 2.378 -3.011 1.00 98.25 183 LEU A O 1
ATOM 1495 N N . LEU A 1 184 ? -5.475 2.409 -1.817 1.00 98.19 184 LEU A N 1
ATOM 1496 C CA . LEU A 1 184 ? -4.786 3.376 -2.677 1.00 98.19 184 LEU A CA 1
ATOM 1497 C C . LEU A 1 184 ? -4.526 2.810 -4.077 1.00 98.19 184 LEU A C 1
ATOM 1499 O O . LEU A 1 184 ? -4.607 3.549 -5.060 1.00 98.19 184 LEU A O 1
ATOM 1503 N N . TYR A 1 185 ? -4.264 1.510 -4.189 1.00 98.38 185 TYR A N 1
ATOM 1504 C CA . TYR A 1 185 ? -4.121 0.824 -5.468 1.00 98.38 185 TYR A CA 1
ATOM 1505 C C . TYR A 1 185 ? -5.426 0.841 -6.269 1.00 98.38 185 TYR A C 1
ATOM 1507 O O . TYR A 1 185 ? -5.443 1.258 -7.429 1.00 98.38 185 TYR A O 1
ATOM 1515 N N . ILE A 1 186 ? -6.540 0.459 -5.633 1.00 98.00 186 ILE A N 1
ATOM 1516 C CA . ILE A 1 186 ? -7.874 0.493 -6.250 1.00 98.00 186 ILE A CA 1
ATOM 1517 C C . ILE A 1 186 ? -8.227 1.917 -6.687 1.00 98.00 186 ILE A C 1
ATOM 1519 O O . ILE A 1 186 ? -8.723 2.117 -7.797 1.00 98.00 186 ILE A O 1
ATOM 1523 N N . PHE A 1 187 ? -7.960 2.908 -5.831 1.00 98.31 187 PHE A N 1
ATOM 1524 C CA . PHE A 1 187 ? -8.136 4.317 -6.168 1.00 98.31 187 PHE A CA 1
ATOM 1525 C C . PHE A 1 187 ? -7.309 4.693 -7.405 1.00 98.31 187 PHE A C 1
ATOM 1527 O O . PHE A 1 187 ? -7.864 5.136 -8.407 1.00 98.31 187 PHE A O 1
ATOM 1534 N N . SER A 1 188 ? -6.006 4.422 -7.388 1.00 97.94 188 SER A N 1
ATOM 1535 C CA . SER A 1 188 ? -5.098 4.791 -8.480 1.00 97.94 188 SER A CA 1
ATOM 1536 C C . SER A 1 188 ? -5.500 4.170 -9.819 1.00 97.94 188 SER A C 1
ATOM 1538 O O . SER A 1 188 ? -5.481 4.848 -10.844 1.00 97.94 188 SER A O 1
ATOM 1540 N N . ARG A 1 189 ? -5.940 2.904 -9.819 1.00 97.44 189 ARG A N 1
ATOM 1541 C CA . ARG A 1 189 ? -6.407 2.217 -11.035 1.00 97.44 189 ARG A CA 1
ATOM 1542 C C . ARG A 1 189 ? -7.715 2.759 -11.590 1.00 97.44 189 ARG A C 1
ATOM 1544 O O . ARG A 1 189 ? -7.883 2.819 -12.804 1.00 97.44 189 ARG A O 1
ATOM 1551 N N . ARG A 1 190 ? -8.652 3.140 -10.723 1.00 97.19 190 ARG A N 1
ATOM 1552 C CA . ARG A 1 190 ? -9.939 3.704 -11.158 1.00 97.19 190 ARG A CA 1
ATOM 1553 C C . ARG A 1 190 ? -9.799 5.118 -11.712 1.00 97.19 190 ARG A C 1
ATOM 1555 O O . ARG A 1 190 ? -10.617 5.519 -12.529 1.00 97.19 190 ARG A O 1
ATOM 1562 N N . HIS A 1 191 ? -8.750 5.831 -11.308 1.00 96.94 191 HIS A N 1
ATOM 1563 C CA . HIS A 1 191 ? -8.519 7.229 -11.663 1.00 96.94 191 HIS A CA 1
ATOM 1564 C C . HIS A 1 191 ? -7.258 7.434 -12.526 1.00 96.94 191 HIS A C 1
ATOM 1566 O O . HIS A 1 191 ? -6.732 8.541 -12.561 1.00 96.94 191 HIS A O 1
ATOM 1572 N N . LEU A 1 192 ? -6.778 6.414 -13.260 1.00 96.62 192 LEU A N 1
ATOM 1573 C CA . LEU A 1 192 ? -5.536 6.485 -14.061 1.00 96.62 192 LEU A CA 1
ATOM 1574 C C . LEU A 1 192 ? -5.433 7.763 -14.904 1.00 96.62 192 LEU A C 1
ATOM 1576 O O . LEU A 1 192 ? -4.439 8.480 -14.827 1.00 96.62 192 LEU A O 1
ATOM 1580 N N . LYS A 1 193 ? -6.491 8.076 -15.662 1.00 96.12 193 LYS A N 1
ATOM 1581 C CA . LYS A 1 193 ? -6.535 9.252 -16.539 1.00 96.12 193 LYS A CA 1
ATOM 1582 C C . LYS A 1 193 ? -6.469 10.568 -15.758 1.00 96.12 193 LYS A C 1
ATOM 1584 O O . LYS A 1 193 ? -5.752 11.472 -16.163 1.00 96.12 193 LYS A O 1
ATOM 1589 N N . GLU A 1 194 ? -7.201 10.676 -14.650 1.00 95.19 194 GLU A N 1
ATOM 1590 C CA . GLU A 1 194 ? -7.218 11.880 -13.802 1.00 95.19 194 GLU A CA 1
ATOM 1591 C C . GLU A 1 194 ? -5.891 12.100 -13.067 1.00 95.19 194 GLU A C 1
ATOM 1593 O O . GLU A 1 194 ? -5.520 13.235 -12.770 1.00 95.19 194 GLU A O 1
ATOM 1598 N N . LEU A 1 195 ? -5.192 11.008 -12.754 1.00 96.19 195 LEU A N 1
ATOM 1599 C CA . LEU A 1 195 ? -3.899 11.015 -12.077 1.00 96.19 195 LEU A CA 1
ATOM 1600 C C . LEU A 1 195 ? -2.722 11.126 -13.054 1.00 96.19 195 LEU A C 1
ATOM 1602 O O . LEU A 1 195 ? -1.583 11.229 -12.602 1.00 96.19 195 LEU A O 1
ATOM 1606 N N . GLU A 1 196 ? -2.993 11.117 -14.363 1.00 96.69 196 GLU A N 1
ATOM 1607 C CA . GLU A 1 196 ? -1.991 11.042 -15.434 1.00 96.69 196 GLU A CA 1
ATOM 1608 C C . GLU A 1 196 ? -1.018 9.864 -15.251 1.00 96.69 196 GLU A C 1
ATOM 1610 O O . GLU A 1 196 ? 0.183 9.971 -15.513 1.00 96.69 196 GLU A O 1
ATOM 1615 N N . TYR A 1 197 ? -1.539 8.735 -14.769 1.00 97.19 197 TYR A N 1
ATOM 1616 C CA . TYR A 1 197 ? -0.797 7.486 -14.658 1.00 97.19 197 TYR A CA 1
ATOM 1617 C C . TYR A 1 197 ? -0.895 6.678 -15.947 1.00 97.19 197 TYR A C 1
ATOM 1619 O O . TYR A 1 197 ? -1.951 6.577 -16.573 1.00 97.19 197 TYR A O 1
ATOM 1627 N N . ASP A 1 198 ? 0.225 6.061 -16.299 1.00 94.81 198 ASP A N 1
ATOM 1628 C CA . ASP A 1 198 ? 0.410 5.223 -17.470 1.00 94.81 198 ASP A CA 1
ATOM 1629 C C . ASP A 1 198 ? 0.995 3.883 -17.022 1.00 94.81 198 ASP A C 1
ATOM 1631 O O . ASP A 1 198 ? 2.111 3.812 -16.505 1.00 94.81 198 ASP A O 1
ATOM 1635 N N . VAL A 1 199 ? 0.257 2.800 -17.263 1.00 93.81 199 VAL A N 1
ATOM 1636 C CA . VAL A 1 199 ? 0.663 1.434 -16.903 1.00 93.81 199 VAL A CA 1
ATOM 1637 C C . VAL A 1 199 ? 1.984 0.999 -17.549 1.00 93.81 199 VAL A C 1
ATOM 1639 O O . VAL A 1 199 ? 2.627 0.091 -17.036 1.00 93.81 199 VAL A O 1
ATOM 1642 N N . THR A 1 200 ? 2.441 1.655 -18.619 1.00 91.62 200 THR A N 1
ATOM 1643 C CA . THR A 1 200 ? 3.767 1.398 -19.202 1.00 91.62 200 THR A CA 1
ATOM 1644 C C . THR A 1 200 ? 4.908 1.917 -18.319 1.00 91.62 200 THR A C 1
ATOM 1646 O O . THR A 1 200 ? 5.990 1.331 -18.304 1.00 91.62 200 THR A O 1
ATOM 1649 N N . THR A 1 201 ? 4.663 2.974 -17.537 1.00 93.25 201 THR A N 1
ATOM 1650 C CA . THR A 1 201 ? 5.642 3.582 -16.614 1.00 93.25 201 THR A CA 1
ATOM 1651 C C . THR A 1 201 ? 5.378 3.242 -15.143 1.00 93.25 201 THR A C 1
ATOM 1653 O O . THR A 1 201 ? 6.312 3.196 -14.341 1.00 93.25 201 THR A O 1
ATOM 1656 N N . GLN A 1 202 ? 4.133 2.908 -14.795 1.00 96.88 202 GLN A N 1
ATOM 1657 C CA . GLN A 1 202 ? 3.693 2.387 -13.499 1.00 96.88 202 GLN A CA 1
ATOM 1658 C C . GLN A 1 202 ? 3.124 0.960 -13.642 1.00 96.88 202 GLN A C 1
ATOM 1660 O O . GLN A 1 202 ? 1.930 0.729 -13.420 1.00 96.88 202 GLN A O 1
ATOM 1665 N N . PRO A 1 203 ? 3.957 -0.036 -13.987 1.00 95.81 203 PRO A N 1
ATOM 1666 C CA . PRO A 1 203 ? 3.489 -1.368 -14.367 1.00 95.81 203 PRO A CA 1
ATOM 1667 C C . PRO A 1 203 ? 2.884 -2.186 -13.223 1.00 95.81 203 PRO A C 1
ATOM 1669 O O . PRO A 1 203 ? 2.347 -3.263 -13.444 1.00 95.81 203 PRO A O 1
ATOM 1672 N N . LEU A 1 204 ? 2.909 -1.704 -11.983 1.00 97.31 204 LEU A N 1
ATOM 1673 C CA . LEU A 1 204 ? 2.152 -2.355 -10.913 1.00 97.31 204 LEU A CA 1
ATOM 1674 C C . LEU A 1 204 ? 0.637 -2.155 -11.088 1.00 97.31 204 LEU A C 1
ATOM 1676 O O . LEU A 1 204 ? -0.154 -3.027 -10.726 1.00 97.31 204 LEU A O 1
ATOM 1680 N N . LEU A 1 205 ? 0.213 -1.046 -11.707 1.00 97.38 205 LEU A N 1
ATOM 1681 C CA . LEU A 1 205 ? -1.201 -0.701 -11.897 1.00 97.38 205 LEU A CA 1
ATOM 1682 C C . LEU A 1 205 ? -1.924 -1.580 -12.935 1.00 97.38 205 LEU A C 1
ATOM 1684 O O . LEU A 1 205 ? -3.150 -1.515 -13.022 1.00 97.38 205 LEU A O 1
ATOM 1688 N N . GLN A 1 206 ? -1.208 -2.426 -13.687 1.00 94.94 206 GLN A N 1
ATOM 1689 C CA . GLN A 1 206 ? -1.821 -3.432 -14.570 1.00 94.94 206 GLN A CA 1
ATOM 1690 C C . GLN A 1 206 ? -2.169 -4.750 -13.863 1.00 94.94 206 GLN A C 1
ATOM 1692 O O . GLN A 1 206 ? -2.898 -5.547 -14.452 1.00 94.94 206 GLN A O 1
ATOM 1697 N N . ALA A 1 207 ? -1.689 -4.993 -12.637 1.00 95.94 207 ALA A N 1
ATOM 1698 C CA . ALA A 1 207 ? -1.889 -6.287 -11.985 1.00 95.94 207 ALA A CA 1
ATOM 1699 C C . ALA A 1 207 ? -3.368 -6.653 -11.826 1.00 95.94 207 ALA A C 1
ATOM 1701 O O . ALA A 1 207 ? -4.197 -5.855 -11.390 1.00 95.94 207 ALA A O 1
ATOM 1702 N N . SER A 1 208 ? -3.730 -7.872 -12.218 1.00 93.25 208 SER A N 1
ATOM 1703 C CA . SER A 1 208 ? -5.102 -8.367 -12.089 1.00 93.25 208 SER A CA 1
ATOM 1704 C C . SER A 1 208 ? -5.393 -8.785 -10.646 1.00 93.25 208 SER A C 1
ATOM 1706 O O . SER A 1 208 ? -6.532 -8.682 -10.185 1.00 93.25 208 SER A O 1
ATOM 1708 N N . LYS A 1 209 ? -4.343 -9.187 -9.921 1.00 96.44 209 LYS A N 1
ATOM 1709 C CA . LYS A 1 209 ? -4.385 -9.641 -8.533 1.00 96.44 209 LYS A CA 1
ATOM 1710 C C . LYS A 1 209 ? -3.320 -8.924 -7.713 1.00 96.44 209 LYS A C 1
ATOM 1712 O O . LYS A 1 209 ? -2.181 -8.776 -8.152 1.00 96.44 209 LYS A O 1
ATOM 1717 N N . ILE A 1 210 ? -3.706 -8.500 -6.514 1.00 97.62 210 ILE A N 1
ATOM 1718 C CA . ILE A 1 210 ? -2.771 -8.044 -5.489 1.00 97.62 210 ILE A CA 1
ATOM 1719 C C . ILE A 1 210 ? -2.921 -8.934 -4.259 1.00 97.62 210 ILE A C 1
ATOM 1721 O O . ILE A 1 210 ? -4.041 -9.246 -3.850 1.00 97.62 210 ILE A O 1
ATOM 1725 N N . HIS A 1 211 ? -1.802 -9.328 -3.668 1.00 98.25 211 HIS A N 1
ATOM 1726 C CA . HIS A 1 211 ? -1.757 -9.989 -2.371 1.00 98.25 211 HIS A CA 1
ATOM 1727 C C . HIS A 1 211 ? -1.278 -8.976 -1.341 1.00 98.25 211 HIS A C 1
ATOM 1729 O O . HIS A 1 211 ? -0.284 -8.291 -1.560 1.00 98.25 211 HIS A O 1
ATOM 1735 N N . LEU A 1 212 ? -1.998 -8.859 -0.232 1.00 98.38 212 LEU A N 1
ATOM 1736 C CA . LEU A 1 212 ? -1.622 -7.982 0.869 1.00 98.38 212 LEU A CA 1
ATOM 1737 C C . LEU A 1 212 ? -0.976 -8.848 1.945 1.00 98.38 212 LEU A C 1
ATOM 1739 O O . LEU A 1 212 ? -1.632 -9.731 2.496 1.00 98.38 212 LEU A O 1
ATOM 1743 N N . VAL A 1 213 ? 0.309 -8.628 2.195 1.00 98.25 213 VAL A N 1
ATOM 1744 C CA . VAL A 1 213 ? 1.133 -9.495 3.037 1.00 98.25 213 VAL A CA 1
ATOM 1745 C C . VAL A 1 213 ? 1.787 -8.665 4.131 1.00 98.25 213 VAL A C 1
ATOM 1747 O O . VAL A 1 213 ? 2.349 -7.604 3.875 1.00 98.25 213 VAL A O 1
ATOM 1750 N N . VAL A 1 214 ? 1.745 -9.174 5.359 1.00 97.44 214 VAL A N 1
ATOM 1751 C CA . VAL A 1 214 ? 2.640 -8.724 6.426 1.00 97.44 214 VAL A CA 1
ATOM 1752 C C . VAL A 1 214 ? 3.721 -9.786 6.564 1.00 97.44 214 VAL A C 1
ATOM 1754 O O . VAL A 1 214 ? 3.417 -10.958 6.787 1.00 97.44 214 VAL A O 1
ATOM 1757 N N . LEU A 1 215 ? 4.980 -9.393 6.390 1.00 96.88 215 LEU A N 1
ATOM 1758 C CA . LEU A 1 215 ? 6.125 -10.278 6.573 1.00 96.88 215 LEU A CA 1
ATOM 1759 C C . LEU A 1 215 ? 6.844 -9.890 7.861 1.00 96.88 215 LEU A C 1
ATOM 1761 O O . LEU A 1 215 ? 7.381 -8.789 7.968 1.00 96.88 215 LEU A O 1
ATOM 1765 N N . ALA A 1 216 ? 6.846 -10.799 8.834 1.00 95.94 216 ALA A N 1
ATOM 1766 C CA . ALA A 1 216 ? 7.444 -10.570 10.141 1.00 95.94 216 ALA A CA 1
ATOM 1767 C C . ALA A 1 216 ? 7.918 -11.884 10.788 1.00 95.94 216 ALA A C 1
ATOM 1769 O O . ALA A 1 216 ? 7.412 -12.946 10.410 1.00 95.94 216 ALA A O 1
ATOM 1770 N N . PRO A 1 217 ? 8.858 -11.836 11.756 1.00 94.31 217 PRO A N 1
ATOM 1771 C CA . PRO A 1 217 ? 9.208 -12.984 12.592 1.00 94.31 217 PRO A CA 1
ATOM 1772 C C . PRO A 1 217 ? 7.993 -13.578 13.306 1.00 94.31 217 PRO A C 1
ATOM 1774 O O . PRO A 1 217 ? 7.009 -12.883 13.552 1.00 94.31 217 PRO A O 1
ATOM 1777 N N . PHE A 1 218 ? 8.077 -14.852 13.688 1.00 92.38 218 PHE A N 1
ATOM 1778 C CA . PHE A 1 218 ? 6.989 -15.542 14.386 1.00 92.38 218 PHE A CA 1
ATOM 1779 C C . PHE A 1 218 ? 6.571 -14.802 15.667 1.00 92.38 218 PHE A C 1
ATOM 1781 O O . PHE A 1 218 ? 5.388 -14.559 15.892 1.00 92.38 218 PHE A O 1
ATOM 1788 N N . GLU A 1 219 ? 7.548 -14.337 16.443 1.00 91.12 219 GLU A N 1
ATOM 1789 C CA . GLU A 1 219 ? 7.363 -13.638 17.718 1.00 91.12 219 GLU A CA 1
ATOM 1790 C C . GLU A 1 219 ? 6.648 -12.286 17.567 1.00 91.12 219 GLU A C 1
ATOM 1792 O O . GLU A 1 219 ? 6.143 -11.735 18.544 1.00 91.12 219 GLU A O 1
ATOM 1797 N N . TYR A 1 220 ? 6.593 -11.732 16.351 1.00 91.19 220 TYR A N 1
ATOM 1798 C CA . TYR A 1 220 ? 5.825 -10.522 16.070 1.00 91.19 220 TYR A CA 1
ATOM 1799 C C . TYR A 1 220 ? 4.314 -10.752 16.212 1.00 91.19 220 TYR A C 1
ATOM 1801 O O . TYR A 1 220 ? 3.580 -9.824 16.560 1.00 91.19 220 TYR A O 1
ATOM 1809 N N . TYR A 1 221 ? 3.848 -11.976 15.950 1.00 88.75 221 TYR A N 1
ATOM 1810 C CA . TYR A 1 221 ? 2.427 -12.316 15.920 1.00 88.75 221 TYR A CA 1
ATOM 1811 C C . TYR A 1 221 ? 1.829 -12.678 17.284 1.00 88.75 221 TYR A C 1
ATOM 1813 O O . TYR A 1 221 ? 0.602 -12.660 17.405 1.00 88.75 221 TYR A O 1
ATOM 1821 N N . GLY A 1 222 ? 2.666 -12.895 18.305 1.00 76.50 222 GLY A N 1
ATOM 1822 C CA . GLY A 1 222 ? 2.243 -13.270 19.659 1.00 76.50 222 GLY A CA 1
ATOM 1823 C C . GLY A 1 222 ? 2.475 -14.738 19.957 1.00 76.50 222 GLY A C 1
ATOM 1824 O O . GLY A 1 222 ? 1.768 -15.575 19.359 1.00 76.50 222 GLY A O 1
#

pLDDT: mean 89.09, std 13.51, range [29.59, 98.62]

Foldseek 3Di:
DPPPLDPDAADQFLQGCLQVLVQVLLVDDDPHDRDRLQDVSSVVVCVVPPDDPSVVSSLVVRLVSSVVLLVVAPDQDFFDLQALAADADLDDDPPDPDPLLVVLNVLLPPDCVVPVQSSQKHAFHQLGQCSRHNPPRSNLGQGMKGADADPHRRQEIEREDEDEDLVSTADSVLQVSLVVSVSSLVVCLVCCVSNVHDCVRNVNNPHPYYHRYYHYDPVRHD

Radius of gyration: 17.89 Å; Cα contacts (8 Å, |Δi|>4): 364; chains: 1; bounding box: 44×38×50 Å

Sequence (222 aa):
MQDEILRDVDQNGILKGVDAIINKVIRVKSTNKAIHYRHKTACDQLHRVPLQNFAADLLTEVYAQIKTNWEGRPRKKPPSRENWRFQQNKNIDKKNKSLEIQLQRAIVKINSNMWPDAKNWANHVPTASGLWDHKCDKHRAIDLVHVCPGQNRYDSVEFIELKVDTKSGHPLYAAIEVLLYGLLYIFSRRHLKELEYDVTTQPLLQASKIHLVVLAPFEYYG

Secondary structure (DSSP, 8-state):
--SSS---S--SSTTTTHHHHHHHHH--EETTEEPPTTSHHHHHHHHHS---S-HHHHHHHHHHHHHHHHHT-S--S---TTTT---------TT---HHHHHHHHHHHS-TTT-GGGGGEEEEEESSTTSS-SSTTTT-EEEEEEEE-SSSTTSEEEEEEE--STTS--HHHHHHHHHHHHHHHHHHHHTTTTTT--TTTSGGGG-SEEEEEEE--GGG--